Protein AF-V5HW15-F1 (afdb_monomer_lite)

Foldseek 3Di:
DVLLLQVLVVCVVVPPPLQCNLVSLQVNLVVCVLVVNLVSSLVSLVVSLVSPVSHPDDDPRSVVSPVSSVVSNVVSPPPPPNPPPPCPPQPPDPVPQDQAPCDADPPDPQFHPQWDWDADPVPGIDIDGPDDDDPPGHGGRDDDLFDADAPVCQVQAARQSRRGAPDWDAAPQARRHTHNHVVSNVVCCVQAVVPCGPVVVVLNVVPPVVRVNRNPSNCDPVNVD

Structure (mmCIF, N/CA/C/O backbone):
data_AF-V5HW15-F1
#
_entry.id   AF-V5HW15-F1
#
loop_
_atom_site.group_PDB
_atom_site.id
_atom_site.type_symbol
_atom_site.label_atom_id
_atom_site.label_alt_id
_atom_site.label_comp_id
_atom_site.label_asym_id
_atom_site.label_entity_id
_atom_site.label_seq_id
_atom_site.pdbx_PDB_ins_code
_atom_site.Cartn_x
_atom_site.Cartn_y
_atom_site.Cartn_z
_atom_site.occupancy
_atom_site.B_iso_or_equiv
_atom_site.auth_seq_id
_atom_site.auth_comp_id
_atom_site.auth_asym_id
_atom_site.auth_atom_id
_atom_site.pdbx_PDB_model_num
ATOM 1 N N . TYR A 1 1 ? -13.500 -3.799 6.271 1.00 87.00 1 TYR A N 1
ATOM 2 C CA . TYR A 1 1 ? -13.204 -4.223 7.668 1.00 87.00 1 TYR A CA 1
ATOM 3 C C . TYR A 1 1 ? -11.712 -4.383 7.962 1.00 87.00 1 TYR A C 1
ATOM 5 O O . TYR A 1 1 ? -11.289 -3.970 9.037 1.00 87.00 1 TYR A O 1
ATOM 13 N N . LYS A 1 2 ? -10.898 -4.940 7.047 1.00 86.06 2 LYS A N 1
ATOM 14 C CA . LYS A 1 2 ? -9.440 -5.105 7.238 1.00 86.06 2 LYS A CA 1
ATOM 15 C C . LYS A 1 2 ? -8.730 -3.780 7.586 1.00 86.06 2 LYS A C 1
ATOM 17 O O . LYS A 1 2 ? -7.943 -3.732 8.522 1.00 86.06 2 LYS A O 1
ATOM 22 N N . GLN A 1 3 ? -9.087 -2.688 6.912 1.00 82.94 3 GLN A N 1
ATOM 23 C CA . GLN A 1 3 ? -8.517 -1.351 7.123 1.00 82.94 3 GLN A CA 1
ATOM 24 C C . GLN A 1 3 ? -8.826 -0.803 8.528 1.00 82.94 3 GLN A C 1
ATOM 26 O O . GLN A 1 3 ? -7.938 -0.295 9.205 1.00 82.94 3 GLN A O 1
ATOM 31 N N . ALA A 1 4 ? -10.046 -1.013 9.032 1.00 89.81 4 ALA A N 1
ATOM 32 C CA . ALA A 1 4 ? -10.417 -0.608 10.390 1.00 89.81 4 ALA A CA 1
ATOM 33 C C . ALA A 1 4 ? -9.609 -1.353 11.472 1.00 89.81 4 ALA A C 1
ATOM 35 O O . ALA A 1 4 ? -9.309 -0.784 12.522 1.00 89.81 4 ALA A O 1
ATOM 36 N N . LEU A 1 5 ? -9.211 -2.610 11.226 1.00 90.94 5 LEU A N 1
ATOM 37 C CA . LEU A 1 5 ? -8.300 -3.335 12.122 1.00 90.94 5 LEU A CA 1
ATOM 38 C C . LEU A 1 5 ? -6.908 -2.689 12.160 1.00 90.94 5 LEU A C 1
ATOM 40 O O . LEU A 1 5 ? -6.303 -2.625 13.234 1.00 90.94 5 LEU A O 1
ATOM 44 N N . CYS A 1 6 ? -6.419 -2.188 11.020 1.00 86.38 6 CYS A N 1
ATOM 45 C CA . CYS A 1 6 ? -5.178 -1.418 10.963 1.00 86.38 6 CYS A CA 1
ATOM 46 C C . CYS A 1 6 ? -5.296 -0.141 11.802 1.00 86.38 6 CYS A C 1
ATOM 48 O O . CYS A 1 6 ? -4.445 0.080 12.659 1.00 86.38 6 CYS A O 1
ATOM 50 N N . ASP A 1 7 ? -6.379 0.625 11.648 1.00 88.94 7 ASP A N 1
ATOM 51 C CA . ASP A 1 7 ? -6.601 1.861 12.411 1.00 88.94 7 ASP A CA 1
ATOM 52 C C . ASP A 1 7 ? -6.666 1.607 13.925 1.00 88.94 7 ASP A C 1
ATOM 54 O O . ASP A 1 7 ? -6.092 2.358 14.716 1.00 88.94 7 ASP A O 1
ATOM 58 N N . VAL A 1 8 ? -7.309 0.513 14.354 1.00 93.44 8 VAL A N 1
ATOM 59 C CA . VAL A 1 8 ? -7.325 0.122 15.771 1.00 93.44 8 VAL A CA 1
ATOM 60 C C . VAL A 1 8 ? -5.917 -0.194 16.276 1.00 93.44 8 VAL A C 1
ATOM 62 O O . VAL A 1 8 ? -5.545 0.258 17.361 1.00 93.44 8 VAL A O 1
ATOM 65 N N . ARG A 1 9 ? -5.126 -0.963 15.515 1.00 90.62 9 ARG A N 1
ATOM 66 C CA . ARG A 1 9 ? -3.727 -1.248 15.872 1.00 90.62 9 ARG A CA 1
ATOM 67 C C . ARG A 1 9 ? -2.937 0.055 16.015 1.00 90.62 9 ARG A C 1
ATOM 69 O O . ARG A 1 9 ? -2.250 0.234 17.016 1.00 90.62 9 ARG A O 1
ATOM 76 N N . TYR A 1 10 ? -3.102 0.974 15.069 1.00 87.50 10 TYR A N 1
ATOM 77 C CA . TYR A 1 10 ? -2.417 2.264 15.062 1.00 87.50 10 TYR A CA 1
ATOM 78 C C . TYR A 1 10 ? -2.783 3.128 16.261 1.00 87.50 10 TYR A C 1
ATOM 80 O O . TYR A 1 10 ? -1.903 3.700 16.898 1.00 87.50 10 TYR A O 1
ATOM 88 N N . ALA A 1 11 ? -4.060 3.169 16.636 1.00 92.81 11 ALA A N 1
ATOM 89 C CA . ALA A 1 11 ? -4.479 3.875 17.837 1.00 92.81 11 ALA A CA 1
ATOM 90 C C . ALA A 1 11 ? -3.759 3.329 19.087 1.00 92.81 11 ALA A C 1
ATOM 92 O O . ALA A 1 11 ? -3.277 4.110 19.909 1.00 92.81 11 ALA A O 1
ATOM 93 N N . PHE A 1 12 ? -3.623 2.005 19.224 1.00 93.31 12 PHE A N 1
ATOM 94 C CA . PHE A 1 12 ? -2.874 1.420 20.342 1.00 93.31 12 PHE A CA 1
ATOM 95 C C . PHE A 1 12 ? -1.390 1.806 20.337 1.00 93.31 12 PHE A C 1
ATOM 97 O O . PHE A 1 12 ? -0.879 2.185 21.391 1.00 93.31 12 PHE A O 1
ATOM 104 N N . GLU A 1 13 ? -0.724 1.737 19.183 1.00 89.69 13 GLU A N 1
ATOM 105 C CA . GLU A 1 13 ? 0.692 2.108 19.020 1.00 89.69 13 GLU A CA 1
ATOM 106 C C . GLU A 1 13 ? 0.946 3.586 19.358 1.00 89.69 13 GLU A C 1
ATOM 108 O O . GLU A 1 13 ? 1.947 3.911 19.990 1.00 89.69 13 GLU A O 1
ATOM 113 N N . LEU A 1 14 ? -0.001 4.471 19.030 1.00 90.44 14 LEU A N 1
ATOM 114 C CA . LEU A 1 14 ? 0.053 5.907 19.334 1.00 90.44 14 LEU A CA 1
ATOM 115 C C . LEU A 1 14 ? -0.411 6.263 20.759 1.00 90.44 14 LEU A C 1
ATOM 117 O O . LEU A 1 14 ? -0.611 7.433 21.076 1.00 90.44 14 LEU A O 1
ATOM 121 N N . GLY A 1 15 ? -0.600 5.270 21.631 1.00 94.12 15 GLY A N 1
ATOM 122 C CA . GLY A 1 15 ? -0.902 5.513 23.039 1.00 94.12 15 GLY A CA 1
ATOM 123 C C . GLY A 1 15 ? -2.359 5.884 23.325 1.00 94.12 15 GLY A C 1
ATOM 124 O O . GLY A 1 15 ? -2.614 6.671 24.235 1.00 94.12 15 GLY A O 1
ATOM 125 N N . TYR A 1 16 ? -3.329 5.301 22.605 1.00 94.94 16 TYR A N 1
ATOM 126 C CA . TYR A 1 16 ? -4.757 5.580 22.821 1.00 94.94 16 TYR A CA 1
ATOM 127 C C . TYR A 1 16 ? -5.161 5.521 24.312 1.00 94.94 16 TYR A C 1
ATOM 129 O O . TYR A 1 16 ? -4.786 4.553 25.004 1.00 94.94 16 TYR A O 1
ATOM 137 N N . PRO A 1 17 ? -5.958 6.497 24.807 1.00 95.94 17 PRO A N 1
ATOM 138 C CA . PRO A 1 17 ? -6.277 6.630 26.225 1.00 95.94 17 PRO A CA 1
ATOM 139 C C . PRO A 1 17 ? -6.845 5.350 26.834 1.00 95.94 17 PRO A C 1
ATOM 141 O O . PRO A 1 17 ? -7.812 4.778 26.327 1.00 95.94 17 PRO A O 1
ATOM 144 N N . VAL A 1 18 ? -6.267 4.916 27.959 1.00 94.44 18 VAL A N 1
ATOM 145 C CA . VAL A 1 18 ? -6.581 3.622 28.594 1.00 94.44 18 VAL A CA 1
ATOM 146 C C . VAL A 1 18 ? -8.072 3.477 28.901 1.00 94.44 18 VAL A C 1
ATOM 148 O O . VAL A 1 18 ? -8.656 2.437 28.606 1.00 94.44 18 VAL A O 1
ATOM 151 N N . HIS A 1 19 ? -8.702 4.539 29.405 1.00 94.31 19 HIS A N 1
ATOM 152 C CA . HIS A 1 19 ? -10.121 4.557 29.762 1.00 94.31 19 HIS A CA 1
ATOM 153 C C . HIS A 1 19 ? -11.075 4.481 28.556 1.00 94.31 19 HIS A C 1
ATOM 155 O O . HIS A 1 19 ? -12.271 4.270 28.740 1.00 94.31 19 HIS A O 1
ATOM 161 N N . LEU A 1 20 ? -10.569 4.622 27.324 1.00 95.38 20 LEU A N 1
ATOM 162 C CA . LEU A 1 20 ? -11.335 4.474 26.082 1.00 95.38 20 LEU A CA 1
ATOM 163 C C . LEU A 1 20 ? -11.010 3.176 25.330 1.00 95.38 20 LEU A C 1
ATOM 165 O O . LEU A 1 20 ? -11.690 2.858 24.354 1.00 95.38 20 LEU A O 1
ATOM 169 N N . ARG A 1 21 ? -10.008 2.397 25.764 1.00 95.88 21 ARG A N 1
ATOM 170 C CA . ARG A 1 21 ? -9.545 1.196 25.040 1.00 95.88 21 ARG A CA 1
ATOM 171 C C . ARG A 1 21 ? -10.622 0.128 24.866 1.00 95.88 21 ARG A C 1
ATOM 173 O O . ARG A 1 21 ? -10.586 -0.585 23.867 1.00 95.88 21 ARG A O 1
ATOM 180 N N . TYR A 1 22 ? -11.607 0.055 25.766 1.00 95.94 22 TYR A N 1
ATOM 181 C CA . TYR A 1 22 ? -12.747 -0.858 25.611 1.00 95.94 22 TYR A CA 1
ATOM 182 C C . TYR A 1 22 ? -13.485 -0.638 24.278 1.00 95.94 22 TYR A C 1
ATOM 184 O O . TYR A 1 22 ? -13.869 -1.610 23.636 1.00 95.94 22 TYR A O 1
ATOM 192 N N . LYS A 1 23 ? -13.595 0.618 23.807 1.00 95.81 23 LYS A N 1
ATOM 193 C CA . LYS A 1 23 ? -14.230 0.955 22.522 1.00 95.81 23 LYS A CA 1
ATOM 194 C C . LYS A 1 23 ? -13.454 0.387 21.338 1.00 95.81 23 LYS A C 1
ATOM 196 O O . LYS A 1 23 ? -14.057 -0.099 20.386 1.00 95.81 23 LYS A O 1
ATOM 201 N N . LEU A 1 24 ? -12.122 0.453 21.391 1.00 97.19 24 LEU A N 1
ATOM 202 C CA . LEU A 1 24 ? -11.262 -0.079 20.334 1.00 97.19 24 LEU A CA 1
ATOM 203 C C . LEU A 1 24 ? -11.328 -1.601 20.277 1.00 97.19 24 LEU A C 1
ATOM 205 O O . LEU A 1 24 ? -11.479 -2.152 19.191 1.00 97.19 24 LEU A O 1
ATOM 209 N N . TYR A 1 25 ? -11.266 -2.273 21.428 1.00 97.81 25 TYR A N 1
ATOM 210 C CA . TYR A 1 25 ? -11.418 -3.726 21.488 1.00 97.81 25 TYR A CA 1
ATOM 211 C C . TYR A 1 25 ? -12.803 -4.178 21.008 1.00 97.81 25 TYR A C 1
ATOM 213 O O . TYR A 1 25 ? -12.884 -5.120 20.225 1.00 97.81 25 TYR A O 1
ATOM 221 N N . LEU A 1 26 ? -13.874 -3.462 21.375 1.00 96.75 26 LEU A N 1
ATOM 222 C CA . LEU A 1 26 ? -15.223 -3.729 20.869 1.00 96.75 26 LEU A CA 1
ATOM 223 C C . LEU A 1 26 ? -15.281 -3.613 19.336 1.00 96.75 26 LEU A C 1
ATOM 225 O O . LEU A 1 26 ? -15.710 -4.549 18.664 1.00 96.75 26 LEU A O 1
ATOM 229 N N . ARG A 1 27 ? -14.776 -2.510 18.764 1.00 96.69 27 ARG A N 1
ATOM 230 C CA . ARG A 1 27 ? -14.707 -2.321 17.302 1.00 96.69 27 ARG A CA 1
ATOM 231 C C . ARG A 1 27 ? -13.867 -3.393 16.613 1.00 96.69 27 ARG A C 1
ATOM 233 O O . ARG A 1 27 ? -14.247 -3.881 15.551 1.00 96.69 27 ARG A O 1
ATOM 240 N N . LYS A 1 28 ? -12.735 -3.769 17.212 1.00 97.12 28 LYS A N 1
ATOM 241 C CA . LYS A 1 28 ? -11.842 -4.817 16.704 1.00 97.12 28 LYS A CA 1
ATOM 242 C C . LYS A 1 28 ? -12.544 -6.174 16.670 1.00 97.12 28 LYS A C 1
ATOM 244 O O . LYS A 1 28 ? -12.473 -6.856 15.652 1.00 97.12 28 LYS A O 1
ATOM 249 N N . GLY A 1 29 ? -13.283 -6.515 17.728 1.00 97.06 29 GLY A N 1
ATOM 250 C CA . GLY A 1 29 ? -14.106 -7.723 17.782 1.00 97.06 29 GLY A CA 1
ATOM 251 C C . GLY A 1 29 ? -15.195 -7.738 16.708 1.00 97.06 29 GLY A C 1
ATOM 252 O O . GLY A 1 29 ? -15.302 -8.702 15.955 1.00 97.06 29 GLY A O 1
ATOM 253 N N . GLN A 1 30 ? -15.931 -6.633 16.546 1.00 95.88 30 GLN A N 1
ATOM 254 C CA . GLN A 1 30 ? -16.943 -6.485 15.489 1.00 95.88 30 GLN A CA 1
ATOM 255 C C . GLN A 1 30 ? -16.346 -6.657 14.083 1.00 95.88 30 GLN A C 1
ATOM 257 O O . GLN A 1 30 ? -16.954 -7.296 13.226 1.00 95.88 30 GLN A O 1
ATOM 262 N N . CYS A 1 31 ? -15.147 -6.115 13.841 1.00 95.62 31 CYS A N 1
ATOM 263 C CA . CYS A 1 31 ? -14.450 -6.282 12.566 1.00 95.62 31 CYS A CA 1
ATOM 264 C C . CYS A 1 31 ? -14.066 -7.743 12.308 1.00 95.62 31 CYS A C 1
ATOM 266 O O . CYS A 1 31 ? -14.263 -8.218 11.195 1.00 95.62 31 CYS A O 1
ATOM 268 N N . TYR A 1 32 ? -13.548 -8.461 13.310 1.00 95.38 32 TYR A N 1
ATOM 269 C CA . TYR A 1 32 ? -13.228 -9.884 13.164 1.00 95.38 32 TYR A CA 1
ATOM 270 C C . TYR A 1 32 ? -14.466 -10.742 12.922 1.00 95.38 32 TYR A C 1
ATOM 272 O O . TYR A 1 32 ? -14.427 -11.615 12.060 1.00 95.38 32 TYR A O 1
ATOM 280 N N . LEU A 1 33 ? -15.578 -10.445 13.597 1.00 92.81 33 LEU A N 1
ATOM 281 C CA . LEU A 1 33 ? -16.840 -11.150 13.384 1.00 92.81 33 LEU A CA 1
ATOM 282 C C . LEU A 1 33 ? -17.311 -11.010 11.927 1.00 92.81 33 LEU A C 1
ATOM 284 O O . LEU A 1 33 ? -17.664 -11.992 11.285 1.00 92.81 33 LEU A O 1
ATOM 288 N N . ARG A 1 34 ? -17.229 -9.794 11.371 1.00 91.62 34 ARG A N 1
ATOM 289 C CA . ARG A 1 34 ? -17.568 -9.512 9.965 1.00 91.62 34 ARG A CA 1
ATOM 290 C C . ARG A 1 34 ? -16.588 -10.103 8.953 1.00 91.62 34 ARG A C 1
ATOM 292 O O . ARG A 1 34 ? -16.948 -10.248 7.796 1.00 91.62 34 ARG A O 1
ATOM 299 N N . LEU A 1 35 ? -15.371 -10.430 9.378 1.00 90.44 35 LEU A N 1
ATOM 300 C CA . LEU A 1 35 ? -14.355 -11.100 8.563 1.00 90.44 35 LEU A CA 1
ATOM 301 C C . LEU A 1 35 ? -14.392 -12.630 8.710 1.00 90.44 35 LEU A C 1
ATOM 303 O O . LEU A 1 35 ? -13.450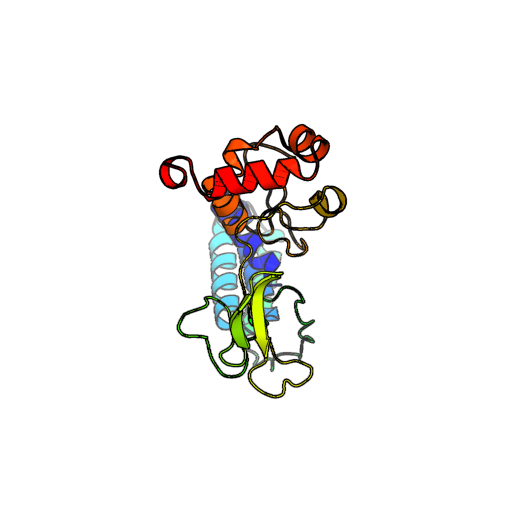 -13.288 8.278 1.00 90.44 35 LEU A O 1
ATOM 307 N N . GLY A 1 36 ? -15.418 -13.194 9.359 1.00 90.38 36 GLY A N 1
ATOM 308 C CA . GLY A 1 36 ? -15.536 -14.641 9.558 1.00 90.38 36 GLY A CA 1
ATOM 309 C C . GLY A 1 36 ? -14.502 -15.220 10.530 1.00 90.38 36 GLY A C 1
ATOM 310 O O . GLY A 1 36 ? -14.145 -16.387 10.424 1.00 90.38 36 GLY A O 1
ATOM 311 N N . LYS A 1 37 ? -13.992 -14.410 11.469 1.00 93.44 37 LYS A N 1
ATOM 312 C CA . LYS A 1 37 ? -12.972 -14.797 12.461 1.00 93.44 37 LYS A CA 1
ATOM 313 C C . LYS A 1 37 ? -13.547 -14.773 13.887 1.00 93.44 37 LYS A C 1
ATOM 315 O O . LYS A 1 37 ? -13.226 -13.867 14.662 1.00 93.44 37 LYS A O 1
ATOM 320 N N . PRO A 1 38 ? -14.438 -15.717 14.252 1.00 94.12 38 PRO A N 1
ATOM 321 C CA . PRO A 1 38 ? -15.180 -15.669 15.516 1.00 94.12 38 PRO A CA 1
ATOM 322 C C . PRO A 1 38 ? -14.287 -15.840 16.751 1.00 94.12 38 PRO A C 1
ATOM 324 O O . PRO A 1 38 ? -14.551 -15.220 17.782 1.00 94.12 38 PRO A O 1
ATOM 327 N N . ARG A 1 39 ? -13.194 -16.610 16.651 1.00 94.25 39 ARG A N 1
ATOM 328 C CA . ARG A 1 39 ? -12.235 -16.789 17.752 1.00 94.25 39 ARG A CA 1
ATOM 329 C C . ARG A 1 39 ? -11.548 -15.470 18.102 1.00 94.25 39 ARG A C 1
ATOM 331 O O . ARG A 1 39 ? -11.605 -15.027 19.246 1.00 94.25 39 ARG A O 1
ATOM 338 N N . GLU A 1 40 ? -10.967 -14.801 17.109 1.00 96.25 40 GLU A N 1
ATOM 339 C CA . GLU A 1 40 ? -10.347 -13.489 17.286 1.00 96.25 40 GLU A CA 1
ATOM 340 C C . GLU A 1 40 ? -11.374 -12.436 17.721 1.00 96.25 40 GLU A C 1
ATOM 342 O O . GLU A 1 40 ? -11.054 -11.548 18.514 1.00 96.25 40 GLU A O 1
ATOM 347 N N . ALA A 1 41 ? -12.621 -12.527 17.246 1.00 96.81 41 ALA A N 1
ATOM 348 C CA . ALA A 1 41 ? -13.694 -11.650 17.696 1.00 96.81 41 ALA A CA 1
ATOM 349 C C . ALA A 1 41 ? -13.959 -11.805 19.201 1.00 96.81 41 ALA A C 1
ATOM 351 O O . ALA A 1 41 ? -13.930 -10.810 19.931 1.00 96.81 41 ALA A O 1
ATOM 352 N N . LEU A 1 42 ? -14.136 -13.046 19.669 1.00 96.69 42 LEU A N 1
ATOM 353 C CA . LEU A 1 42 ? -14.389 -13.374 21.072 1.00 96.69 42 LEU A CA 1
ATOM 354 C C . LEU A 1 42 ? -13.259 -12.884 21.987 1.00 96.69 42 LEU A C 1
ATOM 356 O O . LEU A 1 42 ? -13.526 -12.189 22.969 1.00 96.69 42 LEU A O 1
ATOM 360 N N . GLU A 1 43 ? -12.002 -13.144 21.616 1.00 97.19 43 GLU A N 1
ATOM 361 C CA . GLU A 1 43 ? -10.825 -12.660 22.351 1.00 97.19 43 GLU A CA 1
ATOM 362 C C . GLU A 1 43 ? -10.848 -11.132 22.524 1.00 97.19 43 GLU A C 1
ATOM 364 O O . GLU A 1 43 ? -10.553 -10.602 23.599 1.00 97.19 43 GLU A O 1
ATOM 369 N N . ASN A 1 44 ? -11.240 -10.392 21.481 1.00 98.00 44 ASN A N 1
ATOM 370 C CA . ASN A 1 44 ? -11.325 -8.935 21.550 1.00 98.00 44 ASN A CA 1
ATOM 371 C C . ASN A 1 44 ? -12.526 -8.454 22.377 1.00 98.00 44 ASN A C 1
ATOM 373 O O . ASN A 1 44 ? -12.396 -7.465 23.098 1.00 98.00 44 ASN A O 1
ATOM 377 N N . PHE A 1 45 ? -13.659 -9.156 22.368 1.00 97.81 45 PHE A N 1
ATOM 378 C CA . PHE A 1 45 ? -14.774 -8.848 23.269 1.00 97.81 45 PHE A CA 1
ATOM 379 C C . PHE A 1 45 ? -14.427 -9.116 24.741 1.00 97.81 45 PHE A C 1
ATOM 381 O O . PHE A 1 45 ? -14.818 -8.344 25.620 1.00 97.81 45 PHE A O 1
ATOM 388 N N . ASP A 1 46 ? -13.631 -10.144 25.035 1.00 96.75 46 ASP A N 1
ATOM 389 C CA . ASP A 1 46 ? -13.088 -10.372 26.378 1.00 96.75 46 ASP A CA 1
ATOM 390 C C . ASP A 1 46 ? -12.147 -9.249 26.820 1.00 96.75 46 ASP A C 1
ATOM 392 O O . ASP A 1 46 ? -12.245 -8.760 27.951 1.00 96.75 46 ASP A O 1
ATOM 396 N N . LEU A 1 47 ? -11.262 -8.791 25.929 1.00 97.12 47 LEU A N 1
ATOM 397 C CA . LEU A 1 47 ? -10.391 -7.640 26.187 1.00 97.12 47 LEU A CA 1
ATOM 398 C C . LEU A 1 47 ? -11.185 -6.342 26.379 1.00 97.12 47 LEU A C 1
ATOM 400 O O . LEU A 1 47 ? -10.828 -5.534 27.243 1.00 97.12 47 LEU A O 1
ATOM 404 N N . ALA A 1 48 ? -12.275 -6.151 25.631 1.00 96.81 48 ALA A N 1
ATOM 405 C CA . ALA A 1 48 ? -13.183 -5.022 25.804 1.00 96.81 48 ALA A CA 1
ATOM 406 C C . ALA A 1 48 ? -13.803 -5.033 27.206 1.00 96.81 48 ALA A C 1
ATOM 408 O O . ALA A 1 48 ? -13.708 -4.032 27.919 1.00 96.81 48 ALA A O 1
ATOM 409 N N . ASN A 1 49 ? -14.329 -6.183 27.643 1.00 95.50 49 ASN A N 1
ATOM 410 C CA . ASN A 1 49 ? -14.936 -6.325 28.966 1.00 95.50 49 ASN A CA 1
ATOM 411 C C . ASN A 1 49 ? -13.912 -6.107 30.094 1.00 95.50 49 ASN A C 1
ATOM 413 O O . ASN A 1 49 ? -14.153 -5.361 31.039 1.00 95.50 49 ASN A O 1
ATOM 417 N N . LYS A 1 50 ? -12.706 -6.682 29.965 1.00 94.88 50 LYS A N 1
ATOM 418 C CA . LYS A 1 50 ? -11.600 -6.444 30.912 1.00 94.88 50 LYS A CA 1
ATOM 419 C C . LYS A 1 50 ? -11.229 -4.959 30.995 1.00 94.88 50 LYS A C 1
ATOM 421 O O . LYS A 1 50 ? -10.937 -4.456 32.080 1.00 94.88 50 LYS A O 1
ATOM 426 N N . SER A 1 51 ? -11.267 -4.255 29.865 1.00 94.88 51 SER A N 1
ATOM 427 C CA . SER A 1 51 ? -10.926 -2.832 29.778 1.00 94.88 51 SER A CA 1
ATOM 428 C C . SER A 1 51 ? -11.990 -1.910 30.383 1.00 94.88 51 SER A C 1
ATOM 430 O O . SER A 1 51 ? -11.644 -0.795 30.772 1.00 94.88 51 SER A O 1
ATOM 432 N N . LEU A 1 52 ? -13.244 -2.360 30.540 1.00 94.12 52 LEU A N 1
ATOM 433 C CA . LEU A 1 52 ? -14.295 -1.575 31.202 1.00 94.12 52 LEU A CA 1
ATOM 434 C C . LEU A 1 52 ? -13.970 -1.259 32.665 1.00 94.12 52 LEU A C 1
ATOM 436 O O . LEU A 1 52 ? -14.352 -0.200 33.146 1.00 94.12 52 LEU A O 1
ATOM 440 N N . ARG A 1 53 ? -13.180 -2.098 33.351 1.00 89.00 53 ARG A N 1
ATOM 441 C CA . ARG A 1 53 ? -12.709 -1.820 34.725 1.00 89.00 53 ARG A CA 1
ATOM 442 C C . ARG A 1 53 ? -11.905 -0.526 34.839 1.00 89.00 53 ARG A C 1
ATOM 444 O O . ARG A 1 53 ? -11.810 0.050 35.913 1.00 89.00 53 ARG A O 1
ATOM 451 N N . ARG A 1 54 ? -11.269 -0.113 33.741 1.00 90.19 54 ARG A N 1
ATOM 452 C CA . ARG A 1 54 ? -10.476 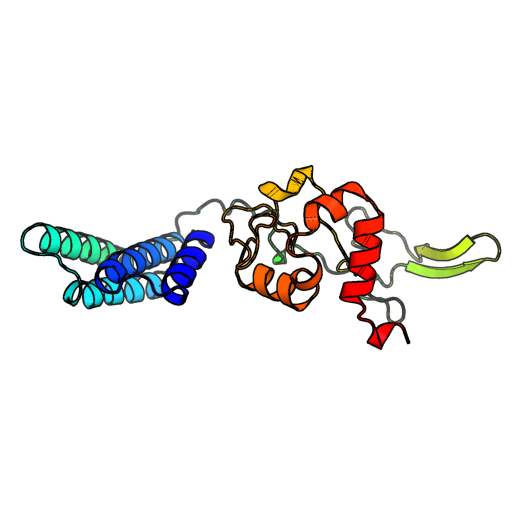1.118 33.651 1.00 90.19 54 ARG A CA 1
ATOM 453 C C . ARG A 1 54 ? -11.239 2.238 32.947 1.00 90.19 54 ARG A C 1
ATOM 455 O O . ARG A 1 54 ? -10.675 3.310 32.738 1.00 90.19 54 ARG A O 1
ATOM 462 N N . ALA A 1 55 ? -12.476 1.987 32.525 1.00 87.69 55 ALA A N 1
ATOM 463 C CA . ALA A 1 55 ? -13.316 2.992 31.906 1.00 87.69 55 ALA A CA 1
ATOM 464 C C . ALA A 1 55 ? -13.912 3.891 32.994 1.00 87.69 55 ALA A C 1
ATOM 466 O O . ALA A 1 55 ? -14.393 3.406 34.013 1.00 87.69 55 ALA A O 1
ATOM 467 N N . ALA A 1 56 ? -13.921 5.201 32.756 1.00 84.56 56 ALA A N 1
ATOM 468 C CA . ALA A 1 56 ? -14.626 6.164 33.601 1.00 84.56 56 ALA A CA 1
ATOM 469 C C . ALA A 1 56 ? -16.142 6.114 33.307 1.00 84.56 56 ALA A C 1
ATOM 471 O O . ALA A 1 56 ? -16.721 7.063 32.779 1.00 84.56 56 ALA A O 1
ATOM 472 N N . LEU A 1 57 ? -16.763 4.950 33.526 1.00 86.12 57 LEU A N 1
ATOM 473 C CA . LEU A 1 57 ? -18.176 4.681 33.264 1.00 86.12 57 LEU A CA 1
ATOM 474 C C . LEU A 1 57 ? -18.861 4.166 34.527 1.00 86.12 57 LEU A C 1
ATOM 476 O O . LEU A 1 57 ? -18.385 3.223 35.149 1.00 86.12 57 LEU A O 1
ATOM 480 N N . GLU A 1 58 ? -20.032 4.720 34.836 1.00 88.19 58 GLU A N 1
ATOM 481 C CA . GLU A 1 58 ? -20.809 4.352 36.021 1.00 88.19 58 GLU A CA 1
ATOM 482 C C . GLU A 1 58 ? -22.292 4.133 35.689 1.00 88.19 58 GLU A C 1
ATOM 484 O O . GLU A 1 58 ? -22.817 4.598 34.665 1.00 88.19 58 GLU A O 1
ATOM 489 N N . GLY A 1 59 ? -22.964 3.386 36.569 1.00 90.31 59 GLY A N 1
ATOM 490 C CA . GLY A 1 59 ? -24.403 3.144 36.533 1.00 90.31 59 GLY A CA 1
ATOM 491 C C . GLY A 1 59 ? -24.900 2.613 35.187 1.00 90.31 59 GLY A C 1
ATOM 492 O O . GLY A 1 59 ? -24.415 1.610 34.658 1.00 90.31 59 GLY A O 1
ATOM 493 N N . ARG A 1 60 ? -25.883 3.313 34.609 1.00 92.75 60 ARG A N 1
ATOM 494 C CA . ARG A 1 60 ? -26.585 2.894 33.385 1.00 92.75 60 ARG A CA 1
ATOM 495 C C . ARG A 1 60 ? -25.661 2.739 32.175 1.00 92.75 60 ARG A C 1
ATOM 497 O O . ARG A 1 60 ? -25.876 1.846 31.361 1.00 92.75 60 ARG A O 1
ATOM 504 N N . LYS A 1 61 ? -24.638 3.593 32.042 1.00 91.38 61 LYS A N 1
ATOM 505 C CA . LYS A 1 61 ? -23.730 3.570 30.880 1.00 91.38 61 LYS A CA 1
ATOM 506 C C . LYS A 1 61 ? -22.829 2.337 30.895 1.00 91.38 61 LYS A C 1
ATOM 508 O O . LYS A 1 61 ? -22.617 1.738 29.845 1.00 91.38 61 LYS A O 1
ATOM 513 N N . LEU A 1 62 ? -22.341 1.947 32.075 1.00 92.25 62 LEU A N 1
ATOM 514 C CA . LEU A 1 62 ? -21.550 0.728 32.240 1.00 92.25 62 LEU A CA 1
ATOM 515 C C . LEU A 1 62 ? -22.399 -0.511 31.927 1.00 92.25 62 LEU A C 1
ATOM 517 O O . LEU A 1 62 ? -21.989 -1.339 31.119 1.00 92.25 62 LEU A O 1
ATOM 521 N N . ALA A 1 63 ? -23.616 -0.581 32.477 1.00 92.75 63 ALA A N 1
ATOM 522 C CA . ALA A 1 63 ? -24.544 -1.682 32.212 1.00 92.75 63 ALA A CA 1
ATOM 523 C C . ALA A 1 63 ? -24.884 -1.823 30.716 1.00 92.75 63 ALA A C 1
ATOM 525 O O . ALA A 1 63 ? -24.907 -2.935 30.191 1.00 92.75 63 ALA A O 1
ATOM 526 N N . GLN A 1 64 ? -25.090 -0.702 30.012 1.00 94.44 64 GLN A N 1
ATOM 527 C CA . GLN A 1 64 ? -25.333 -0.693 28.566 1.00 94.44 64 GLN A CA 1
ATOM 528 C C . GLN A 1 64 ? -24.155 -1.296 27.785 1.00 94.44 64 GLN A C 1
ATOM 530 O O . GLN A 1 64 ? -24.371 -2.100 26.884 1.00 94.44 64 GLN A O 1
ATOM 535 N N . GLN A 1 65 ? -22.921 -0.921 28.135 1.00 94.25 65 GLN A N 1
ATOM 536 C CA . GLN A 1 65 ? -21.717 -1.412 27.459 1.00 94.25 65 GLN A CA 1
ATOM 537 C C . GLN A 1 65 ? -21.452 -2.894 27.741 1.00 94.25 65 GLN A C 1
ATOM 539 O O . GLN A 1 65 ? -21.121 -3.628 26.813 1.00 94.25 65 GLN A O 1
ATOM 544 N N . CYS A 1 66 ? -21.658 -3.362 28.977 1.00 93.94 66 CYS A N 1
ATOM 545 C CA . CYS A 1 66 ? -21.580 -4.793 29.287 1.00 93.94 66 CYS A CA 1
ATOM 546 C C . CYS A 1 66 ? -22.591 -5.589 28.452 1.00 93.94 66 CYS A C 1
ATOM 548 O O . CYS A 1 66 ? -22.215 -6.543 27.780 1.00 93.94 66 CYS A O 1
ATOM 550 N N . LYS A 1 67 ? -23.851 -5.130 28.404 1.00 95.94 67 LYS A N 1
ATOM 551 C CA . LYS A 1 67 ? -24.908 -5.783 27.623 1.00 95.94 67 LYS A CA 1
ATOM 552 C C . LYS A 1 67 ? -24.581 -5.838 26.128 1.00 95.94 67 LYS A C 1
ATOM 554 O O . LYS A 1 67 ? -24.829 -6.856 25.487 1.00 95.94 67 LYS A O 1
ATOM 559 N N . GLU A 1 68 ? -24.030 -4.761 25.568 1.00 95.62 68 GLU A N 1
ATOM 560 C CA . GLU A 1 68 ? -23.583 -4.721 24.171 1.00 95.62 68 GLU A CA 1
ATOM 561 C C . GLU A 1 68 ? -22.484 -5.763 23.906 1.00 95.62 68 GLU A C 1
ATOM 563 O O . GLU A 1 68 ? -22.595 -6.548 22.966 1.00 95.62 68 GLU A O 1
ATOM 568 N N . ILE A 1 69 ? -21.461 -5.823 24.765 1.00 9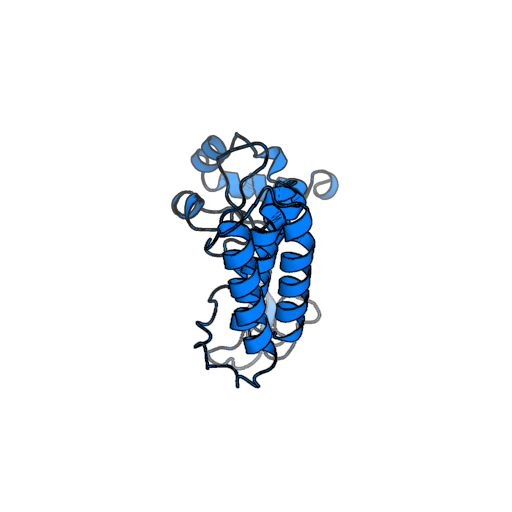5.56 69 ILE A N 1
ATOM 569 C CA . ILE A 1 69 ? -20.368 -6.796 24.645 1.00 95.56 69 ILE A CA 1
ATOM 570 C C . ILE A 1 69 ? -20.893 -8.231 24.749 1.00 95.56 69 ILE A C 1
ATOM 572 O O . ILE A 1 69 ? -20.548 -9.059 23.909 1.00 95.56 69 ILE A O 1
ATOM 576 N N . ASP A 1 70 ? -21.738 -8.528 25.736 1.00 95.38 70 ASP A N 1
ATOM 577 C CA . ASP A 1 70 ? -22.288 -9.872 25.942 1.00 95.38 70 ASP A CA 1
ATOM 578 C C . ASP A 1 70 ? -23.150 -10.319 24.754 1.00 95.38 70 ASP A C 1
ATOM 580 O O . ASP A 1 70 ? -23.075 -11.472 24.329 1.00 95.38 70 ASP A O 1
ATOM 584 N N . THR A 1 71 ? -23.894 -9.386 24.150 1.00 95.38 71 THR A N 1
ATOM 585 C CA . THR A 1 71 ? -24.652 -9.642 22.916 1.00 95.38 71 THR A CA 1
ATOM 586 C C . THR A 1 71 ? -23.719 -10.075 21.785 1.00 95.38 71 THR A C 1
ATOM 588 O O . THR A 1 71 ? -23.971 -11.080 21.126 1.00 95.38 71 THR A O 1
ATOM 591 N N . PHE A 1 72 ? -22.609 -9.362 21.575 1.00 95.12 72 PHE A N 1
ATOM 592 C CA . PHE A 1 72 ? -21.644 -9.732 20.540 1.00 95.12 72 PHE A CA 1
ATOM 593 C C . PHE A 1 72 ? -20.891 -11.032 20.841 1.00 95.12 72 PHE A C 1
ATOM 595 O O . PHE A 1 72 ? -20.591 -11.776 19.912 1.00 95.12 72 PHE A O 1
ATOM 602 N N . LYS A 1 73 ? -20.623 -11.350 22.113 1.00 95.00 73 LYS A N 1
ATOM 603 C CA . LYS A 1 73 ? -20.040 -12.647 22.488 1.00 95.00 73 LYS A CA 1
ATOM 604 C C . LYS A 1 73 ? -20.970 -13.807 22.165 1.00 95.00 73 LYS A C 1
ATOM 606 O O . LYS A 1 73 ? -20.506 -14.807 21.631 1.00 95.00 73 LYS A O 1
ATOM 611 N N . ALA A 1 74 ? -22.266 -13.659 22.440 1.00 93.19 74 ALA A N 1
ATOM 612 C CA . ALA A 1 74 ? -23.257 -14.677 22.104 1.00 93.19 74 ALA A CA 1
ATOM 613 C C . ALA A 1 74 ? -23.312 -14.943 20.587 1.00 93.19 74 ALA A C 1
ATOM 615 O O . ALA A 1 74 ? -23.457 -16.090 20.169 1.00 93.19 74 ALA A O 1
ATOM 616 N N . LEU A 1 75 ? -23.114 -13.905 19.765 1.00 91.00 75 LEU A N 1
ATOM 617 C CA . LEU A 1 75 ? -23.020 -14.038 18.307 1.00 91.00 75 LEU A CA 1
ATOM 618 C C . LEU A 1 75 ? -21.771 -14.803 17.838 1.00 91.00 75 LEU A C 1
ATOM 620 O O . LEU A 1 75 ? -21.794 -15.345 16.740 1.00 91.00 75 LEU A O 1
ATOM 624 N N . CYS A 1 76 ? -20.699 -14.878 18.635 1.00 88.12 76 CYS A N 1
ATOM 625 C CA . CYS A 1 76 ? -19.518 -15.680 18.293 1.00 88.12 76 CYS A CA 1
ATOM 626 C C . CYS A 1 76 ? -19.732 -17.190 18.488 1.00 88.12 76 CYS A C 1
ATOM 628 O O . CYS A 1 76 ? -18.964 -17.973 17.940 1.00 88.12 76 CYS A O 1
ATOM 630 N N . SER A 1 77 ? -20.713 -17.592 19.306 1.00 81.19 77 SER A N 1
ATOM 631 C CA . SER A 1 77 ? -21.028 -19.001 19.596 1.00 81.19 77 SER A CA 1
ATOM 632 C C . SER A 1 77 ? -22.078 -19.590 18.658 1.00 81.19 77 SER A C 1
ATOM 634 O O . SER A 1 77 ? -22.260 -20.803 18.633 1.00 81.19 77 SER A O 1
ATOM 636 N N . GLN A 1 78 ? -22.794 -18.744 17.919 1.00 72.38 78 GLN A N 1
ATOM 637 C CA . GLN A 1 78 ? -23.650 -19.196 16.833 1.00 72.38 78 GLN A CA 1
ATOM 638 C C . GLN A 1 78 ? -22.753 -19.458 15.625 1.00 72.38 78 GLN A C 1
ATOM 640 O O . GLN A 1 78 ? -22.016 -18.560 15.214 1.00 72.38 78 GLN A O 1
ATOM 645 N N . ASP A 1 79 ? -22.816 -20.669 15.069 1.00 56.84 79 ASP A N 1
ATOM 646 C CA . ASP A 1 79 ? -22.207 -21.008 13.781 1.00 56.84 79 ASP A CA 1
ATOM 647 C C . ASP A 1 79 ? -22.890 -20.187 12.678 1.00 56.84 79 ASP A C 1
ATOM 649 O O . ASP A 1 79 ? -23.759 -20.649 11.941 1.00 56.84 79 ASP A O 1
ATOM 653 N N . CYS A 1 80 ? -22.526 -18.912 12.581 1.00 52.75 80 CYS A N 1
ATOM 654 C CA . CYS A 1 80 ? -22.814 -18.109 11.416 1.00 52.75 80 CYS A CA 1
ATOM 655 C C . CYS A 1 80 ? -21.913 -18.642 10.310 1.00 52.75 80 CYS A C 1
ATOM 657 O O . CYS A 1 80 ? -20.728 -18.306 10.243 1.00 52.75 80 CYS A O 1
ATOM 659 N N . SER A 1 81 ? -22.494 -19.454 9.424 1.00 51.25 81 SER A N 1
ATOM 660 C CA . SER A 1 81 ? -21.980 -19.601 8.066 1.00 51.25 81 SER A CA 1
ATOM 661 C C . SER A 1 81 ? -21.589 -18.206 7.574 1.00 51.25 81 SER A C 1
ATOM 663 O O . SER A 1 81 ? -22.414 -17.292 7.725 1.00 51.25 81 SER A O 1
ATOM 665 N N . PRO A 1 82 ? -20.370 -18.000 7.051 1.00 52.19 82 PRO A N 1
ATOM 666 C CA . PRO A 1 82 ? -19.974 -16.694 6.557 1.00 52.19 82 PRO A CA 1
ATOM 667 C C . PRO A 1 82 ? -21.059 -16.228 5.590 1.00 52.19 82 PRO A C 1
ATOM 669 O O . PRO A 1 82 ? -21.304 -16.871 4.571 1.00 52.19 82 PRO A O 1
ATOM 672 N N . THR A 1 83 ? -21.768 -15.147 5.935 1.00 46.91 83 THR A N 1
ATOM 673 C CA . THR A 1 83 ? -22.543 -14.429 4.924 1.00 46.91 83 THR A CA 1
ATOM 674 C C . THR A 1 83 ? -21.558 -14.160 3.801 1.00 46.91 83 THR A C 1
ATOM 676 O O . THR A 1 83 ? -20.482 -13.642 4.122 1.00 46.91 83 THR A O 1
ATOM 679 N N . PRO A 1 84 ? -21.866 -14.514 2.543 1.00 42.38 84 PRO A N 1
ATOM 680 C CA . PRO A 1 84 ? -21.029 -14.140 1.426 1.00 42.38 84 PRO A CA 1
ATOM 681 C C . PRO A 1 84 ? -21.087 -12.616 1.355 1.00 42.38 84 PRO A C 1
ATOM 683 O O . PRO A 1 84 ? -21.941 -12.025 0.703 1.00 42.38 84 PRO A O 1
ATOM 686 N N . THR A 1 85 ? -20.215 -11.946 2.108 1.00 48.06 85 THR A N 1
ATOM 687 C CA . THR A 1 85 ? -19.702 -10.659 1.688 1.00 48.06 85 THR A CA 1
ATOM 688 C C . THR A 1 85 ? -19.132 -10.964 0.329 1.00 48.06 85 THR A C 1
ATOM 690 O O . THR A 1 85 ? -18.169 -11.724 0.252 1.00 48.06 85 THR A O 1
ATOM 693 N N . SER A 1 86 ? -19.788 -10.454 -0.716 1.00 43.25 86 SER A N 1
ATOM 694 C CA . SER A 1 86 ? -19.144 -10.246 -1.999 1.00 43.25 86 SER A CA 1
ATOM 695 C C . SER A 1 86 ? -17.756 -9.732 -1.663 1.00 43.25 86 SER A C 1
ATOM 697 O O . SER A 1 86 ? -17.622 -8.657 -1.066 1.00 43.25 86 SER A O 1
ATOM 699 N N . GLU A 1 87 ? -16.749 -10.568 -1.879 1.00 51.78 87 GLU A N 1
ATOM 700 C CA . GLU A 1 87 ? -15.382 -10.106 -1.917 1.00 51.78 87 GLU A CA 1
ATOM 701 C C . GLU A 1 87 ? -15.411 -9.115 -3.073 1.00 51.78 87 GLU A C 1
ATOM 703 O O . GLU A 1 87 ? -15.391 -9.500 -4.235 1.00 51.78 87 GLU A O 1
ATOM 708 N N . GLU A 1 88 ? -15.657 -7.838 -2.768 1.00 51.16 88 GLU A N 1
ATOM 709 C CA . GLU A 1 88 ? -15.272 -6.778 -3.677 1.00 51.16 88 GLU A CA 1
ATOM 710 C C . GLU A 1 88 ? -13.779 -7.012 -3.825 1.00 51.16 88 GLU A C 1
ATOM 712 O O . GLU A 1 88 ? -13.027 -6.803 -2.866 1.00 51.16 88 GLU A O 1
ATOM 717 N N . GLU A 1 89 ? -13.407 -7.620 -4.953 1.00 52.75 89 GLU A N 1
ATOM 718 C CA . GLU A 1 89 ? -12.026 -7.861 -5.322 1.00 52.75 89 GLU A CA 1
ATOM 719 C C . GLU A 1 89 ? -11.302 -6.549 -5.067 1.00 52.75 89 GLU A C 1
ATOM 721 O O . GLU A 1 89 ? -11.669 -5.517 -5.630 1.00 52.75 89 GLU A O 1
ATOM 726 N N . ASP A 1 90 ? -10.363 -6.559 -4.120 1.00 60.19 90 ASP A N 1
ATOM 727 C CA . ASP A 1 90 ? -9.543 -5.388 -3.869 1.00 60.19 90 ASP A CA 1
ATOM 728 C C . ASP A 1 90 ? -8.664 -5.260 -5.116 1.00 60.19 90 ASP A C 1
ATOM 730 O O . ASP A 1 90 ? -7.795 -6.112 -5.311 1.00 60.19 90 ASP A O 1
ATOM 734 N N . PRO A 1 91 ? -8.892 -4.262 -5.991 1.00 53.28 91 PRO A N 1
ATOM 735 C CA . PRO A 1 91 ? -8.148 -4.155 -7.244 1.00 53.28 91 PRO A CA 1
ATOM 736 C C . PRO A 1 91 ? -6.651 -3.907 -7.001 1.00 53.28 91 PRO A C 1
ATOM 738 O O . PRO A 1 91 ? -5.856 -3.955 -7.932 1.00 53.28 91 PRO A O 1
ATOM 741 N N . ASP A 1 92 ? -6.275 -3.626 -5.749 1.00 57.78 92 ASP A N 1
ATOM 742 C CA . ASP A 1 92 ? -4.912 -3.433 -5.285 1.00 57.78 92 ASP A CA 1
ATOM 743 C C . ASP A 1 92 ? -4.379 -4.642 -4.468 1.00 57.78 92 ASP A C 1
ATOM 745 O O . ASP A 1 92 ? -3.377 -4.510 -3.744 1.00 57.78 92 ASP A O 1
ATOM 749 N N . ASP A 1 93 ? -5.015 -5.822 -4.536 1.00 66.19 93 ASP A N 1
ATOM 750 C CA . ASP A 1 93 ? -4.507 -7.037 -3.887 1.00 66.19 93 ASP A CA 1
ATOM 751 C C . ASP A 1 93 ? -3.207 -7.518 -4.553 1.00 66.19 93 ASP A C 1
ATOM 753 O O . ASP A 1 93 ? -3.155 -7.884 -5.725 1.00 66.19 93 ASP A O 1
ATOM 757 N N . GLU A 1 94 ? -2.127 -7.555 -3.770 1.00 61.62 94 GLU A N 1
ATOM 758 C CA . GLU A 1 94 ? -0.818 -8.035 -4.230 1.00 61.62 94 GLU A CA 1
ATOM 759 C C . GLU A 1 94 ? -0.809 -9.532 -4.558 1.00 61.62 94 GLU A C 1
ATOM 761 O O . GLU A 1 94 ? 0.112 -9.994 -5.227 1.00 61.62 94 GLU A O 1
ATOM 766 N N . SER A 1 95 ? -1.830 -10.280 -4.127 1.00 61.47 95 SER A N 1
ATOM 767 C CA . SER A 1 95 ? -2.017 -11.682 -4.506 1.00 61.47 95 SER A CA 1
ATOM 768 C C . SER A 1 95 ? -2.355 -11.880 -5.993 1.00 61.47 95 SER A C 1
ATOM 770 O O . SER A 1 95 ? -2.290 -13.006 -6.478 1.00 61.47 95 SER A O 1
ATOM 772 N N . GLN A 1 96 ? -2.669 -10.801 -6.725 1.00 71.44 96 GLN A N 1
ATOM 773 C CA . GLN A 1 96 ? -3.045 -10.838 -8.143 1.00 71.44 96 GLN A CA 1
ATOM 774 C C . GLN A 1 96 ? -1.880 -10.611 -9.119 1.00 71.44 96 GLN A C 1
ATOM 776 O O . GLN A 1 96 ? -2.102 -10.565 -10.329 1.00 71.44 96 GLN A O 1
ATOM 781 N N . VAL A 1 97 ? -0.641 -10.448 -8.640 1.00 84.81 97 VAL A N 1
ATOM 782 C CA . VAL A 1 97 ? 0.514 -10.321 -9.543 1.00 84.81 97 VAL A CA 1
ATOM 783 C C . VAL A 1 97 ? 0.750 -11.676 -10.225 1.00 84.81 97 VAL A C 1
ATOM 785 O O . VAL A 1 97 ? 1.023 -12.648 -9.520 1.00 84.81 97 VAL A O 1
ATOM 788 N N . PRO A 1 98 ? 0.641 -11.774 -11.563 1.00 90.69 98 PRO A N 1
ATOM 789 C CA . PRO A 1 98 ? 0.823 -13.045 -12.248 1.00 90.69 98 PRO A CA 1
ATOM 790 C C . PRO A 1 98 ? 2.289 -13.475 -12.197 1.00 90.69 98 PRO A C 1
ATOM 792 O O . PRO A 1 98 ? 3.193 -12.640 -12.196 1.00 90.69 98 PRO A O 1
ATOM 795 N N . ASP A 1 99 ? 2.527 -14.782 -12.219 1.00 93.12 99 ASP A N 1
ATOM 796 C CA . ASP A 1 99 ? 3.848 -15.311 -12.538 1.00 93.12 99 ASP A CA 1
ATOM 797 C C . ASP A 1 99 ? 4.142 -15.123 -14.028 1.00 93.12 99 ASP A C 1
ATOM 799 O O . ASP A 1 99 ? 3.235 -15.097 -14.865 1.00 93.12 99 ASP A O 1
ATOM 803 N N . VAL A 1 100 ? 5.426 -15.031 -14.379 1.00 95.94 100 VAL A N 1
ATOM 804 C CA . VAL A 1 100 ? 5.823 -15.031 -15.789 1.00 95.94 100 VAL A CA 1
ATOM 805 C C . VAL A 1 100 ? 5.417 -16.346 -16.457 1.00 95.94 100 VAL A C 1
ATOM 807 O O . VAL A 1 100 ? 5.664 -17.441 -15.942 1.00 95.94 100 VAL A O 1
ATOM 810 N N . ALA A 1 101 ? 4.815 -16.243 -17.638 1.00 96.50 101 ALA A N 1
ATOM 811 C CA . ALA A 1 101 ? 4.413 -17.396 -18.428 1.00 96.50 101 ALA A CA 1
ATOM 812 C C . ALA A 1 101 ? 5.638 -18.245 -18.803 1.00 96.50 101 ALA A C 1
ATOM 814 O O . ALA A 1 101 ? 6.750 -17.733 -18.923 1.00 96.50 101 ALA A O 1
ATOM 815 N N . TYR A 1 102 ? 5.458 -19.552 -19.004 1.00 96.12 102 TYR A N 1
ATOM 816 C CA . TYR A 1 102 ? 6.515 -20.477 -19.453 1.00 96.12 102 TYR A CA 1
ATOM 817 C C . TYR A 1 102 ? 7.774 -20.553 -18.555 1.00 96.12 102 TYR A C 1
ATOM 819 O O . TYR A 1 102 ? 8.788 -21.121 -18.962 1.00 96.12 102 TYR A O 1
ATOM 827 N N . GLY A 1 103 ? 7.717 -20.025 -17.329 1.00 96.06 103 GLY A N 1
ATOM 828 C CA . GLY A 1 103 ? 8.819 -20.036 -16.365 1.00 96.06 103 GLY A CA 1
ATOM 829 C C . GLY A 1 103 ? 9.800 -18.871 -16.528 1.00 96.06 103 GLY A C 1
ATOM 830 O O . GLY A 1 103 ? 9.851 -18.211 -17.564 1.00 96.06 103 GLY A O 1
ATOM 831 N N . ALA A 1 104 ? 10.588 -18.622 -15.480 1.00 96.00 104 ALA A N 1
ATOM 832 C CA . ALA A 1 104 ? 11.531 -17.508 -15.424 1.00 96.00 104 ALA A CA 1
ATOM 833 C C . ALA A 1 104 ? 12.793 -17.754 -16.266 1.00 96.00 104 ALA A C 1
ATOM 835 O O . ALA A 1 104 ? 13.391 -18.831 -16.233 1.00 96.00 104 ALA A O 1
ATOM 836 N N . HIS A 1 105 ? 13.218 -16.731 -17.000 1.00 96.31 105 HIS A N 1
ATOM 837 C CA . HIS A 1 105 ? 14.409 -16.747 -17.834 1.00 96.31 105 HIS A CA 1
ATOM 838 C C . HIS A 1 105 ? 15.679 -16.791 -16.972 1.00 96.31 105 HIS A C 1
ATOM 840 O O . HIS A 1 105 ? 15.861 -15.983 -16.064 1.00 96.31 105 HIS A O 1
ATOM 846 N N . GLY A 1 106 ? 16.600 -17.709 -17.281 1.00 93.44 106 GLY A N 1
ATOM 847 C CA . GLY A 1 106 ? 17.793 -17.940 -16.453 1.00 93.44 106 GLY A CA 1
ATOM 848 C C . GLY A 1 106 ? 18.809 -16.790 -16.446 1.00 93.44 106 GLY A C 1
ATOM 849 O O . GLY A 1 106 ? 19.576 -16.658 -15.497 1.00 93.44 106 GLY A O 1
ATOM 850 N N . THR A 1 107 ? 18.829 -15.958 -17.491 1.00 90.56 107 THR A N 1
ATOM 851 C CA . THR A 1 107 ? 19.802 -14.853 -17.635 1.00 90.56 107 THR A CA 1
ATOM 852 C C . THR A 1 107 ? 19.189 -13.454 -17.663 1.00 90.56 107 THR A C 1
ATOM 854 O O . THR A 1 107 ? 19.918 -12.478 -17.498 1.00 90.56 107 THR A O 1
ATOM 857 N N . VAL A 1 108 ? 17.874 -13.330 -17.867 1.00 92.19 108 VAL A N 1
ATOM 858 C CA . VAL A 1 108 ? 17.185 -12.038 -17.978 1.00 92.19 108 VAL A CA 1
ATOM 859 C C . VAL A 1 108 ? 16.201 -11.965 -16.813 1.00 92.19 108 VAL A C 1
ATOM 861 O O . VAL A 1 108 ? 15.205 -12.686 -16.831 1.00 92.19 108 VAL A O 1
ATOM 864 N N . PRO A 1 109 ? 16.479 -11.158 -15.775 1.00 91.88 109 PRO A N 1
ATOM 865 C CA . PRO A 1 109 ? 15.619 -11.083 -14.601 1.00 91.88 109 PRO A CA 1
ATOM 866 C C . PRO A 1 109 ? 14.186 -10.689 -14.959 1.00 91.88 109 PRO A C 1
ATOM 868 O O . PRO A 1 109 ? 13.965 -9.956 -15.922 1.00 91.88 109 PRO A O 1
ATOM 871 N N . SER A 1 110 ? 13.224 -11.146 -14.153 1.00 94.25 110 SER A N 1
ATOM 872 C CA . SER A 1 110 ? 11.815 -10.722 -14.239 1.00 94.25 110 SER A CA 1
ATOM 873 C C . SER A 1 110 ? 11.112 -11.058 -15.564 1.00 94.25 110 SER A C 1
ATOM 875 O O . SER A 1 110 ? 10.047 -10.515 -15.853 1.00 94.25 110 SER A O 1
ATOM 877 N N . CYS A 1 111 ? 11.705 -11.940 -16.370 1.00 95.75 111 CYS A N 1
ATOM 878 C CA . CYS A 1 111 ? 11.304 -12.217 -17.741 1.00 95.75 111 CYS A CA 1
ATOM 879 C C . CYS A 1 111 ? 10.943 -13.695 -17.936 1.00 95.75 111 CYS A C 1
ATOM 881 O O . CYS A 1 111 ? 11.504 -14.569 -17.275 1.00 95.75 111 CYS A O 1
ATOM 883 N N . SER A 1 112 ? 10.029 -13.979 -18.858 1.00 97.50 112 SER A N 1
ATOM 884 C CA . SER A 1 112 ? 9.663 -15.328 -19.298 1.00 97.50 112 SER A CA 1
ATOM 885 C C . SER A 1 112 ? 10.757 -15.995 -20.150 1.00 97.50 112 SER A C 1
ATOM 887 O O . SER A 1 112 ? 11.440 -15.330 -20.927 1.00 97.50 112 SER A O 1
ATOM 889 N N . THR A 1 113 ? 10.869 -17.330 -20.105 1.00 97.31 113 THR A N 1
ATOM 890 C CA . THR A 1 113 ? 11.683 -18.116 -21.065 1.00 97.31 113 THR A CA 1
ATOM 891 C C . THR A 1 113 ? 11.149 -18.089 -22.505 1.00 97.31 113 THR A C 1
ATOM 893 O O . THR A 1 113 ? 11.764 -18.662 -23.405 1.00 97.31 113 THR A O 1
ATOM 896 N N . ALA A 1 114 ? 9.994 -17.463 -22.740 1.00 97.44 114 ALA A N 1
ATOM 897 C CA . ALA A 1 114 ? 9.380 -17.339 -24.057 1.00 97.44 114 ALA A CA 1
ATOM 898 C C . ALA A 1 114 ? 9.963 -16.206 -24.917 1.00 97.44 114 ALA A C 1
ATOM 900 O O . ALA A 1 114 ? 9.529 -16.016 -26.056 1.00 97.44 114 ALA A O 1
ATOM 901 N N . VAL A 1 115 ? 10.936 -15.456 -24.393 1.00 97.25 115 VAL A N 1
ATOM 902 C CA . VAL A 1 115 ? 11.677 -14.449 -25.154 1.00 97.25 115 VAL A CA 1
ATOM 903 C C . VAL A 1 115 ? 13.182 -14.625 -25.003 1.00 97.25 115 VAL A C 1
ATOM 905 O O . VAL A 1 115 ? 13.657 -14.995 -23.935 1.00 97.25 115 VAL A O 1
ATOM 908 N N . ASP A 1 116 ? 13.919 -14.275 -26.055 1.00 95.81 116 ASP A N 1
ATOM 909 C CA . ASP A 1 116 ? 15.381 -14.239 -26.067 1.00 95.81 116 ASP A CA 1
ATOM 910 C C . ASP A 1 116 ? 15.888 -12.797 -26.167 1.00 95.81 116 ASP A C 1
ATOM 912 O O . ASP A 1 116 ? 15.299 -11.960 -26.859 1.00 95.81 116 ASP A O 1
ATOM 916 N N . MET A 1 117 ? 17.023 -12.510 -25.520 1.00 95.81 117 MET A N 1
ATOM 917 C CA . MET A 1 117 ? 17.747 -11.247 -25.688 1.00 95.81 117 MET A CA 1
ATOM 918 C C . MET A 1 117 ? 18.783 -11.358 -26.794 1.00 95.81 117 MET A C 1
ATOM 920 O O . MET A 1 117 ? 19.776 -12.069 -26.662 1.00 95.81 117 MET A O 1
ATOM 924 N N . LEU A 1 118 ? 18.571 -10.595 -27.861 1.00 95.88 118 LEU A N 1
ATOM 925 C CA . LEU A 1 118 ? 19.454 -10.522 -29.016 1.00 95.88 118 LEU A CA 1
ATOM 926 C C . LEU A 1 118 ? 20.079 -9.130 -29.143 1.00 95.88 118 LEU A C 1
ATOM 928 O O . LEU A 1 118 ? 19.687 -8.172 -28.470 1.00 95.88 118 LEU A O 1
ATOM 932 N N . TYR A 1 119 ? 21.067 -9.021 -30.029 1.00 97.50 119 TYR A N 1
ATOM 933 C CA . TYR A 1 119 ? 21.737 -7.770 -30.357 1.00 97.50 119 TYR A CA 1
ATOM 934 C C . TYR A 1 119 ? 21.794 -7.563 -31.871 1.00 97.50 119 TYR A C 1
ATOM 936 O O . TYR A 1 119 ? 22.017 -8.503 -32.630 1.00 97.50 119 TYR A O 1
ATOM 944 N N . SER A 1 120 ? 21.620 -6.319 -32.309 1.00 97.50 120 SER A N 1
ATOM 945 C CA . SER A 1 120 ? 21.896 -5.890 -33.680 1.00 97.50 120 SER A CA 1
ATOM 946 C C 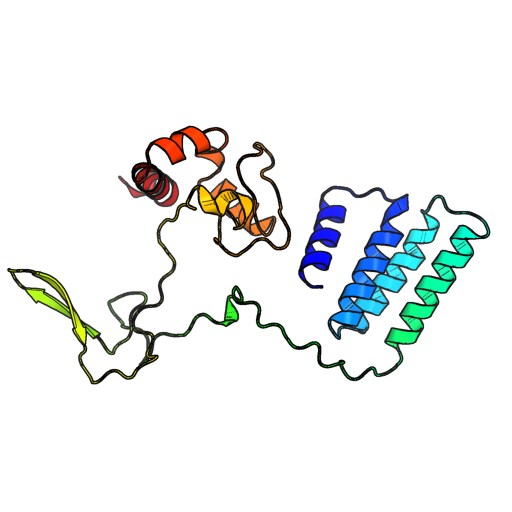. SER A 1 120 ? 22.568 -4.525 -33.658 1.00 97.50 120 SER A C 1
ATOM 948 O O . SER A 1 120 ? 22.361 -3.737 -32.734 1.00 97.50 120 SER A O 1
ATOM 950 N N . THR A 1 121 ? 23.346 -4.223 -34.690 1.00 97.88 121 THR A N 1
ATOM 951 C CA . THR A 1 121 ? 24.003 -2.918 -34.844 1.00 97.88 121 THR A CA 1
ATOM 952 C C . THR A 1 121 ? 23.000 -1.766 -34.931 1.00 97.88 121 THR A C 1
ATOM 954 O O . THR A 1 121 ? 23.281 -0.679 -34.441 1.00 97.88 121 THR A O 1
ATOM 957 N N . GLU A 1 122 ? 21.820 -2.006 -35.505 1.00 97.50 122 GLU A N 1
ATOM 958 C CA . GLU A 1 122 ? 20.780 -0.989 -35.700 1.00 97.50 122 GLU A CA 1
ATOM 959 C C . GLU A 1 122 ? 19.963 -0.706 -34.431 1.00 97.50 122 GLU A C 1
ATOM 961 O O . GLU A 1 122 ? 19.613 0.442 -34.169 1.00 97.50 122 GLU A O 1
ATOM 966 N N . LYS A 1 123 ? 19.639 -1.741 -33.640 1.00 96.19 123 LYS A N 1
ATOM 967 C CA . LYS A 1 123 ? 18.712 -1.632 -32.492 1.00 96.19 123 LYS A CA 1
ATOM 968 C C . LYS A 1 123 ? 19.393 -1.745 -31.130 1.00 96.19 123 LYS A C 1
ATOM 970 O O . LYS A 1 123 ? 18.745 -1.555 -30.104 1.00 96.19 123 LYS A O 1
ATOM 975 N N . GLY A 1 124 ? 20.676 -2.095 -31.089 1.00 97.31 124 GLY A N 1
ATOM 976 C CA . GLY A 1 124 ? 21.336 -2.490 -29.850 1.00 97.31 124 GLY A CA 1
ATOM 977 C C . GLY A 1 124 ? 20.753 -3.798 -29.311 1.00 97.31 124 GLY A C 1
ATOM 978 O O . GLY A 1 124 ? 20.527 -4.732 -30.079 1.00 97.31 124 GLY A O 1
ATOM 979 N N . ARG A 1 125 ? 20.517 -3.871 -27.994 1.00 95.88 125 ARG A N 1
ATOM 980 C CA . ARG A 1 125 ? 19.877 -5.025 -27.337 1.00 95.88 125 ARG A CA 1
ATOM 981 C C . ARG A 1 125 ? 18.363 -4.959 -27.507 1.00 95.88 125 ARG A C 1
ATOM 983 O O . ARG A 1 125 ? 17.768 -3.918 -27.244 1.00 95.88 125 ARG A O 1
ATOM 990 N N . PHE A 1 126 ? 17.745 -6.071 -27.875 1.00 95.31 126 PHE A N 1
ATOM 991 C CA . PHE A 1 126 ? 16.297 -6.182 -28.014 1.00 95.31 126 PHE A CA 1
ATOM 992 C C . PHE A 1 126 ? 15.820 -7.582 -27.621 1.00 95.31 126 PHE A C 1
ATOM 994 O O . PHE A 1 126 ? 16.608 -8.525 -27.585 1.00 95.31 126 PHE A O 1
ATOM 1001 N N . LEU A 1 127 ? 14.533 -7.698 -27.297 1.00 94.94 127 LEU A N 1
ATOM 1002 C CA . LEU A 1 127 ? 13.897 -8.960 -26.928 1.00 94.94 127 LEU A CA 1
ATOM 1003 C C . LEU A 1 127 ? 13.024 -9.450 -28.084 1.00 94.94 127 LEU A C 1
ATOM 1005 O O . LEU A 1 127 ? 12.351 -8.644 -28.731 1.00 94.94 127 LEU A O 1
ATOM 1009 N N . VAL A 1 128 ? 13.051 -10.754 -28.351 1.00 96.44 128 VAL A N 1
ATOM 1010 C CA . VAL A 1 128 ? 12.244 -11.401 -29.401 1.00 96.44 128 VAL A CA 1
ATOM 1011 C C . VAL A 1 128 ? 11.500 -12.579 -28.804 1.00 96.44 128 VAL A C 1
ATOM 1013 O O . VAL A 1 128 ? 12.073 -13.298 -27.994 1.00 96.44 128 VAL A O 1
ATOM 1016 N N . ALA A 1 129 ? 10.253 -12.805 -29.213 1.00 97.50 129 ALA A N 1
ATOM 1017 C CA . ALA A 1 129 ? 9.554 -14.036 -28.863 1.00 97.50 129 ALA A CA 1
ATOM 1018 C C . ALA A 1 129 ? 10.220 -15.231 -29.561 1.00 97.50 129 ALA A C 1
ATOM 1020 O O . ALA A 1 129 ? 10.444 -15.193 -30.770 1.00 97.50 129 ALA A O 1
ATOM 1021 N N . ASN A 1 130 ? 10.529 -16.281 -28.800 1.00 97.00 130 ASN A N 1
ATOM 1022 C CA . ASN A 1 130 ? 11.130 -17.520 -29.310 1.00 97.00 130 ASN A CA 1
ATOM 1023 C C . ASN A 1 130 ? 10.096 -18.638 -29.540 1.00 97.00 130 ASN A C 1
ATOM 1025 O O . ASN A 1 130 ? 10.446 -19.764 -29.890 1.00 97.00 130 ASN A O 1
ATOM 1029 N N . ARG A 1 131 ? 8.817 -18.315 -29.331 1.00 96.75 131 ARG A N 1
ATOM 1030 C CA . ARG A 1 131 ? 7.646 -19.177 -29.502 1.00 96.75 131 ARG A CA 1
ATOM 1031 C C . ARG A 1 131 ? 6.392 -18.329 -29.707 1.00 96.75 131 ARG A C 1
ATOM 1033 O O . ARG A 1 131 ? 6.424 -17.114 -29.506 1.00 96.75 131 ARG A O 1
ATOM 1040 N N . ASP A 1 132 ? 5.285 -18.987 -30.024 1.00 97.56 132 ASP A N 1
ATOM 1041 C CA . ASP A 1 132 ? 3.974 -18.344 -30.082 1.00 97.56 132 ASP A CA 1
ATOM 1042 C C . ASP A 1 132 ? 3.495 -17.953 -28.676 1.00 97.56 132 ASP A C 1
ATOM 1044 O O . ASP A 1 132 ? 3.556 -18.755 -27.742 1.00 97.56 132 ASP A O 1
ATOM 1048 N N . LEU A 1 133 ? 3.006 -16.720 -28.539 1.00 97.50 133 LEU A N 1
ATOM 1049 C CA . LEU A 1 133 ? 2.464 -16.165 -27.296 1.00 97.50 133 LEU A CA 1
ATOM 1050 C C . LEU A 1 133 ? 0.946 -16.031 -27.402 1.00 97.50 133 LEU A C 1
ATOM 1052 O O . LEU A 1 133 ? 0.426 -15.670 -28.460 1.00 97.50 133 LEU A O 1
ATOM 1056 N N . GLN A 1 134 ? 0.241 -16.276 -26.302 1.00 97.44 134 GLN A N 1
ATOM 1057 C CA . GLN A 1 134 ? -1.210 -16.144 -26.227 1.00 97.44 134 GLN A CA 1
ATOM 1058 C C . GLN A 1 134 ? -1.619 -14.855 -25.496 1.00 97.44 134 GLN A C 1
ATOM 1060 O O . GLN A 1 134 ? -0.900 -14.376 -24.613 1.00 97.44 134 GLN A O 1
ATOM 1065 N N . PRO A 1 135 ? -2.784 -14.266 -25.826 1.00 96.88 135 PRO A N 1
ATOM 1066 C CA . PRO A 1 135 ? -3.333 -13.156 -25.057 1.00 96.88 135 PRO A CA 1
ATOM 1067 C C . PRO A 1 135 ? -3.461 -13.515 -23.570 1.00 96.88 135 PRO A C 1
ATOM 1069 O O . PRO A 1 135 ? -4.085 -14.514 -23.222 1.00 96.88 135 PRO A O 1
ATOM 1072 N N . GLY A 1 136 ? -2.888 -12.677 -22.704 1.00 94.56 136 GLY A N 1
ATOM 1073 C CA . GLY A 1 136 ? -2.853 -12.899 -21.255 1.00 94.56 136 GLY A CA 1
ATOM 1074 C C . GLY A 1 136 ? -1.531 -13.464 -20.725 1.00 94.56 136 GLY A C 1
ATOM 1075 O O . GLY A 1 136 ? -1.324 -13.428 -19.515 1.00 94.56 136 GLY A O 1
ATOM 1076 N N . ASP A 1 137 ? -0.611 -13.909 -21.589 1.00 96.12 137 ASP A N 1
ATOM 1077 C CA . ASP A 1 137 ? 0.712 -14.362 -21.153 1.00 96.12 137 ASP A CA 1
ATOM 1078 C C . ASP A 1 137 ? 1.524 -13.206 -20.547 1.00 96.12 137 ASP A C 1
ATOM 1080 O O . ASP A 1 137 ? 1.866 -12.226 -21.217 1.00 96.12 137 ASP A O 1
ATOM 1084 N N . ALA A 1 138 ? 1.877 -13.328 -19.266 1.00 96.25 138 ALA A N 1
ATOM 1085 C CA . ALA A 1 138 ? 2.749 -12.375 -18.593 1.00 96.25 138 ALA A CA 1
ATOM 1086 C C . ALA A 1 138 ? 4.210 -12.614 -19.007 1.00 96.25 138 ALA A C 1
ATOM 1088 O O . ALA A 1 138 ? 4.854 -13.563 -18.564 1.00 96.25 138 ALA A O 1
ATOM 1089 N N . ILE A 1 139 ? 4.746 -11.750 -19.871 1.00 96.94 139 ILE A N 1
ATOM 1090 C CA . ILE A 1 139 ? 6.129 -11.875 -20.366 1.00 96.94 139 ILE A CA 1
ATOM 1091 C C . ILE A 1 139 ? 7.137 -11.217 -19.417 1.00 96.94 139 ILE A C 1
ATOM 1093 O O . ILE A 1 139 ? 8.233 -11.743 -19.230 1.00 96.94 139 ILE A O 1
ATOM 1097 N N . PHE A 1 140 ? 6.750 -10.101 -18.792 1.00 95.38 140 PHE A N 1
ATOM 1098 C CA . PHE A 1 140 ? 7.553 -9.374 -17.809 1.00 95.38 140 PHE A CA 1
ATOM 1099 C C . PHE A 1 140 ? 6.734 -9.094 -16.564 1.00 95.38 140 PHE A C 1
ATOM 1101 O O . PHE A 1 140 ? 5.606 -8.609 -16.655 1.00 95.38 140 PHE A O 1
ATOM 1108 N N . VAL A 1 141 ? 7.337 -9.338 -15.407 1.00 94.88 141 VAL A N 1
ATOM 1109 C CA . VAL A 1 141 ? 6.757 -9.002 -14.109 1.00 94.88 141 VAL A CA 1
ATOM 1110 C C . VAL A 1 141 ? 7.872 -8.445 -13.241 1.00 94.88 141 VAL A C 1
ATOM 1112 O O . VAL A 1 141 ? 8.653 -9.186 -12.652 1.00 94.88 141 VAL A O 1
ATOM 1115 N N . GLU A 1 142 ? 7.976 -7.119 -13.191 1.00 92.75 142 GLU A N 1
ATOM 1116 C CA . GLU A 1 142 ? 9.068 -6.427 -12.510 1.00 92.75 142 GLU A CA 1
ATOM 1117 C C . GLU A 1 142 ? 8.537 -5.355 -11.554 1.00 92.75 142 GLU A C 1
ATOM 1119 O O . GLU A 1 142 ? 7.615 -4.601 -11.872 1.00 92.75 142 GLU A O 1
ATOM 1124 N N . ARG A 1 143 ? 9.149 -5.262 -10.368 1.00 90.06 143 ARG A N 1
ATOM 1125 C CA . ARG A 1 143 ? 8.916 -4.137 -9.456 1.00 90.06 143 ARG A CA 1
ATOM 1126 C C . ARG A 1 143 ? 9.659 -2.907 -9.977 1.00 90.06 143 ARG A C 1
ATOM 1128 O O . ARG A 1 143 ? 10.843 -3.027 -10.284 1.00 90.06 143 ARG A O 1
ATOM 1135 N N . PRO A 1 144 ? 9.029 -1.720 -10.021 1.00 92.31 144 PRO A N 1
ATOM 1136 C CA . PRO A 1 144 ? 9.701 -0.527 -10.513 1.00 92.31 144 PRO A CA 1
ATOM 1137 C C . PRO A 1 144 ? 10.956 -0.256 -9.684 1.00 92.31 144 PRO A C 1
ATOM 1139 O O . PRO A 1 144 ? 10.885 -0.188 -8.457 1.00 92.31 144 PRO A O 1
ATOM 1142 N N . TYR A 1 145 ? 12.090 -0.060 -10.360 1.00 92.19 145 TYR A N 1
ATOM 1143 C CA . TYR A 1 145 ? 13.345 0.293 -9.693 1.00 92.19 145 TYR A CA 1
ATOM 1144 C C . TYR A 1 145 ? 13.184 1.559 -8.841 1.00 92.19 145 TYR A C 1
ATOM 1146 O O . TYR A 1 145 ? 13.608 1.623 -7.692 1.00 92.19 145 TYR A O 1
ATOM 1154 N N . ALA A 1 146 ? 12.526 2.567 -9.410 1.00 94.25 146 ALA A N 1
ATOM 1155 C CA . ALA A 1 146 ? 12.201 3.828 -8.772 1.00 94.25 146 ALA A CA 1
ATOM 1156 C C . ALA A 1 146 ? 10.860 4.330 -9.306 1.00 94.25 146 ALA A C 1
ATOM 1158 O O . ALA A 1 146 ? 10.538 4.146 -10.481 1.00 94.25 146 ALA A O 1
ATOM 1159 N N . SER A 1 147 ? 10.089 5.002 -8.456 1.00 95.12 147 SER A N 1
ATOM 1160 C CA . SER A 1 147 ? 8.805 5.566 -8.850 1.00 95.12 147 SER A CA 1
ATOM 1161 C C . SER A 1 147 ? 8.492 6.860 -8.098 1.00 95.12 147 SER A C 1
ATOM 1163 O O . SER A 1 147 ? 8.943 7.101 -6.971 1.00 95.12 147 SER A O 1
ATOM 1165 N N . VAL A 1 148 ? 7.718 7.725 -8.750 1.00 95.31 148 VAL A N 1
ATOM 1166 C CA . VAL A 1 148 ? 7.168 8.943 -8.155 1.00 95.31 148 VAL A CA 1
ATOM 1167 C C . VAL A 1 148 ? 5.685 9.024 -8.483 1.00 95.31 148 VAL A C 1
ATOM 1169 O O . VAL A 1 148 ? 5.262 8.696 -9.591 1.00 95.31 148 VAL A O 1
ATOM 1172 N N . LEU A 1 149 ? 4.891 9.450 -7.507 1.00 94.50 149 LEU A N 1
ATOM 1173 C CA . LEU A 1 149 ? 3.462 9.636 -7.692 1.00 94.50 149 LEU A CA 1
ATOM 1174 C C . LEU A 1 149 ? 3.206 10.991 -8.359 1.00 94.50 149 LEU A C 1
ATOM 1176 O O . LEU A 1 149 ? 3.721 12.013 -7.904 1.00 94.50 149 LEU A O 1
ATOM 1180 N N . LEU A 1 150 ? 2.397 11.009 -9.420 1.00 92.38 150 LEU A N 1
ATOM 1181 C CA . LEU A 1 150 ? 2.062 12.256 -10.106 1.00 92.38 150 LEU A CA 1
ATOM 1182 C C . LEU A 1 150 ? 1.217 13.178 -9.205 1.00 92.38 150 LEU A C 1
ATOM 1184 O O . LEU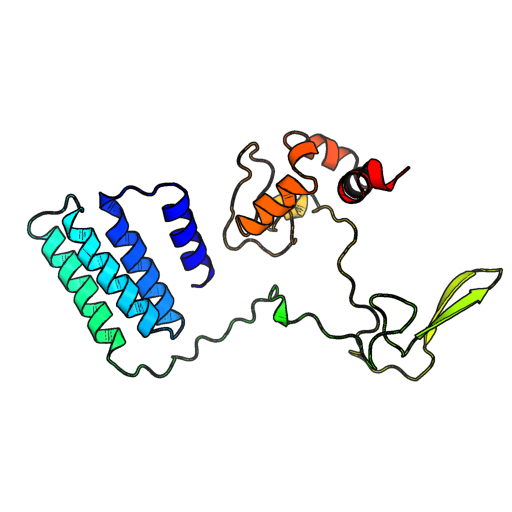 A 1 150 ? 0.382 12.681 -8.439 1.00 92.38 150 LEU A O 1
ATOM 1188 N N . PRO A 1 151 ? 1.348 14.516 -9.332 1.00 90.75 151 PRO A N 1
ATOM 1189 C CA . PRO A 1 151 ? 0.676 15.479 -8.453 1.00 90.75 151 PRO A CA 1
ATOM 1190 C C . PRO A 1 151 ? -0.838 15.267 -8.316 1.00 90.75 151 PRO A C 1
ATOM 1192 O O . PRO A 1 151 ? -1.377 15.376 -7.212 1.00 90.75 151 PRO A O 1
ATOM 1195 N N . GLY A 1 152 ? -1.510 14.891 -9.412 1.00 92.50 152 GLY A N 1
ATOM 1196 C CA . GLY A 1 152 ? -2.953 14.623 -9.445 1.00 92.50 152 GLY A CA 1
ATOM 1197 C C . GLY A 1 152 ? -3.416 13.481 -8.531 1.00 92.50 152 GLY A C 1
ATOM 1198 O O . GLY A 1 152 ? -4.575 13.466 -8.127 1.00 92.50 152 GLY A O 1
ATOM 1199 N N . HIS A 1 153 ? -2.515 12.576 -8.136 1.00 94.00 153 HIS A N 1
ATOM 1200 C CA . HIS A 1 153 ? -2.831 11.392 -7.329 1.00 94.00 153 HIS A CA 1
ATOM 1201 C C . HIS A 1 153 ? -2.366 11.486 -5.869 1.00 94.00 153 HIS A C 1
ATOM 1203 O O . HIS A 1 153 ? -2.684 10.621 -5.056 1.00 94.00 153 HIS A O 1
ATOM 1209 N N . THR A 1 154 ? -1.681 12.564 -5.481 1.00 91.25 154 THR A N 1
ATOM 1210 C CA . THR A 1 154 ? -1.108 12.757 -4.125 1.00 91.25 154 THR A CA 1
ATOM 1211 C C . THR A 1 154 ? -2.128 12.738 -2.977 1.00 91.25 154 THR A C 1
ATOM 1213 O O . THR A 1 154 ? -1.778 12.577 -1.803 1.00 91.25 154 THR A O 1
ATOM 1216 N N . LYS A 1 155 ? -3.414 12.931 -3.288 1.00 91.62 155 LYS A N 1
ATOM 1217 C CA . LYS A 1 155 ? -4.521 12.879 -2.321 1.00 91.62 155 LYS A CA 1
ATOM 1218 C C . LYS A 1 155 ? -5.267 11.547 -2.335 1.00 91.62 155 LYS A C 1
ATOM 1220 O O . LYS A 1 155 ? -5.947 11.248 -1.360 1.00 91.62 155 LYS A O 1
ATOM 1225 N N . THR A 1 156 ? -5.154 10.779 -3.414 1.00 94.12 156 THR A N 1
ATOM 1226 C CA . THR A 1 156 ? -5.963 9.580 -3.667 1.00 94.12 156 THR A CA 1
ATOM 1227 C C . THR A 1 156 ? -5.172 8.289 -3.551 1.00 94.12 156 THR A C 1
ATOM 1229 O O . THR A 1 156 ? -5.784 7.245 -3.357 1.00 94.12 156 THR A O 1
ATOM 1232 N N . ASN A 1 157 ? -3.844 8.337 -3.653 1.00 95.44 157 ASN A N 1
ATOM 1233 C CA . ASN A 1 157 ? -2.989 7.158 -3.719 1.00 95.44 157 ASN A CA 1
ATOM 1234 C C . ASN A 1 157 ? -1.864 7.233 -2.682 1.00 95.44 157 ASN A C 1
ATOM 1236 O O . ASN A 1 157 ? -1.436 8.308 -2.260 1.00 95.44 157 ASN A O 1
ATOM 1240 N N . CYS A 1 158 ? -1.400 6.065 -2.250 1.00 95.44 158 CYS A N 1
ATOM 1241 C CA . CYS A 1 158 ? -0.265 5.927 -1.353 1.00 95.44 158 CYS A CA 1
ATOM 1242 C C . CYS A 1 158 ? 1.006 6.443 -2.034 1.00 95.44 158 CYS A C 1
ATOM 1244 O O . CYS A 1 158 ? 1.343 6.008 -3.131 1.00 95.44 158 CYS A O 1
ATOM 1246 N N . GLN A 1 159 ? 1.765 7.302 -1.355 1.00 95.56 159 GLN A N 1
ATOM 1247 C CA . GLN A 1 159 ? 3.011 7.865 -1.889 1.00 95.56 159 GLN A CA 1
ATOM 1248 C C . GLN A 1 159 ? 4.127 6.816 -2.085 1.00 95.56 159 GLN A C 1
ATOM 1250 O O . GLN A 1 159 ? 5.140 7.105 -2.717 1.00 95.56 159 GLN A O 1
ATOM 1255 N N . HIS A 1 160 ? 3.971 5.616 -1.517 1.00 95.38 160 HIS A N 1
ATOM 1256 C CA . HIS A 1 160 ? 4.951 4.535 -1.626 1.00 95.38 160 HIS A CA 1
ATOM 1257 C C . HIS A 1 160 ? 4.522 3.461 -2.627 1.00 95.38 160 HIS A C 1
ATOM 1259 O O . HIS A 1 160 ? 5.147 3.306 -3.666 1.00 95.38 160 HIS A O 1
ATOM 1265 N N . CYS A 1 161 ? 3.430 2.747 -2.340 1.00 93.25 161 CYS A N 1
ATOM 1266 C CA . CYS A 1 161 ? 2.982 1.622 -3.165 1.00 93.25 161 CYS A CA 1
ATOM 1267 C C . CYS A 1 161 ? 1.986 2.007 -4.265 1.00 93.25 161 CYS A C 1
ATOM 1269 O O . CYS A 1 161 ? 1.525 1.137 -4.989 1.00 93.25 161 CYS A O 1
ATOM 1271 N N . HIS A 1 162 ? 1.601 3.283 -4.356 1.00 94.38 162 HIS A N 1
ATOM 1272 C CA . HIS A 1 162 ? 0.666 3.824 -5.351 1.00 94.38 162 HIS A CA 1
ATOM 1273 C C . HIS A 1 162 ? -0.763 3.255 -5.323 1.00 94.38 162 HIS A C 1
ATOM 1275 O O . HIS A 1 162 ? -1.611 3.767 -6.048 1.00 94.38 162 HIS A O 1
ATOM 1281 N N . LYS A 1 163 ? -1.074 2.297 -4.443 1.00 91.56 163 LYS A N 1
ATOM 1282 C CA . LYS A 1 163 ? -2.439 1.806 -4.187 1.00 91.56 163 LYS A CA 1
ATOM 1283 C C . LYS A 1 163 ? -3.378 2.935 -3.785 1.00 91.56 163 LYS A C 1
ATOM 1285 O O . LYS A 1 163 ? -2.954 3.902 -3.135 1.00 91.56 163 LYS A O 1
ATOM 1290 N N . ARG A 1 164 ? -4.655 2.818 -4.136 1.00 91.75 164 ARG A N 1
ATOM 1291 C CA . ARG A 1 164 ? -5.676 3.794 -3.758 1.00 91.75 164 ARG A CA 1
ATOM 1292 C C . ARG A 1 164 ? -5.839 3.821 -2.237 1.00 91.75 164 ARG A C 1
ATOM 1294 O O . ARG A 1 164 ? -5.841 2.802 -1.552 1.00 91.75 164 ARG A O 1
ATOM 1301 N N . LEU A 1 165 ? -5.961 5.020 -1.680 1.00 90.62 165 LEU A N 1
ATOM 1302 C CA . LEU A 1 165 ? -6.128 5.214 -0.246 1.00 90.62 165 LEU A CA 1
ATOM 1303 C C . LEU A 1 165 ? -7.589 5.011 0.144 1.00 90.62 165 LEU A C 1
ATOM 1305 O O . LEU A 1 165 ? -8.467 5.762 -0.279 1.00 90.62 165 LEU A O 1
ATOM 1309 N N . LEU A 1 166 ? -7.819 4.035 1.016 1.00 86.94 166 LEU A N 1
ATOM 1310 C CA . LEU A 1 166 ? -9.064 3.885 1.774 1.00 86.94 166 LEU A CA 1
ATOM 1311 C C . LEU A 1 166 ? -8.940 4.522 3.165 1.00 86.94 166 LEU A C 1
ATOM 1313 O O . LEU A 1 166 ? -9.893 5.084 3.697 1.00 86.94 166 LEU A O 1
ATOM 1317 N N . ASN A 1 167 ? -7.734 4.480 3.728 1.00 83.88 167 ASN A N 1
ATOM 1318 C CA . ASN A 1 167 ? -7.307 5.172 4.933 1.00 83.88 167 ASN A CA 1
ATOM 1319 C C . ASN A 1 167 ? -5.925 5.798 4.687 1.00 83.88 167 ASN A C 1
ATOM 1321 O O . ASN A 1 167 ? -5.129 5.291 3.897 1.00 83.88 167 ASN A O 1
ATOM 1325 N N . ALA A 1 168 ? -5.655 6.931 5.337 1.00 89.88 168 ALA A N 1
ATOM 1326 C CA . ALA A 1 168 ? -4.429 7.692 5.132 1.00 89.88 168 ALA A CA 1
ATOM 1327 C C . ALA A 1 168 ? -3.630 7.798 6.433 1.00 89.88 168 ALA A C 1
ATOM 1329 O O . ALA A 1 168 ? -4.081 8.381 7.417 1.00 89.88 168 ALA A O 1
ATOM 1330 N N . VAL A 1 169 ? -2.409 7.279 6.397 1.00 91.00 169 VAL A N 1
ATOM 1331 C CA . VAL A 1 169 ? -1.369 7.494 7.398 1.00 91.00 169 VAL A CA 1
ATOM 1332 C C . VAL A 1 169 ? -0.504 8.673 6.934 1.00 91.00 169 VAL A C 1
ATOM 1334 O O . VAL A 1 169 ? 0.025 8.625 5.819 1.00 91.00 169 VAL A O 1
ATOM 1337 N N . PRO A 1 170 ? -0.364 9.749 7.727 1.00 92.56 170 PRO A N 1
ATOM 1338 C CA . PRO A 1 170 ? 0.458 10.893 7.350 1.00 92.56 170 PRO A CA 1
ATOM 1339 C C . PRO A 1 170 ? 1.952 10.610 7.560 1.00 92.56 170 PRO A C 1
ATOM 1341 O O . PRO A 1 170 ? 2.340 9.701 8.296 1.00 92.56 170 PRO A O 1
ATOM 1344 N N . CYS A 1 171 ? 2.803 11.435 6.952 1.00 94.94 171 CYS A N 1
ATOM 1345 C CA . CYS A 1 171 ? 4.192 11.547 7.393 1.00 94.94 171 CYS A CA 1
ATOM 1346 C C . CYS A 1 171 ? 4.251 12.211 8.778 1.00 94.94 171 CYS A C 1
ATOM 1348 O O . CYS A 1 171 ? 3.458 13.098 9.084 1.00 94.94 171 CYS A O 1
ATOM 1350 N N . ALA A 1 172 ? 5.218 11.809 9.605 1.00 91.69 172 ALA A N 1
ATOM 1351 C CA . ALA A 1 172 ? 5.427 12.405 10.925 1.00 91.69 172 ALA A CA 1
ATOM 1352 C C . ALA A 1 172 ? 6.036 13.821 10.869 1.00 91.69 172 ALA A C 1
ATOM 1354 O O . ALA A 1 172 ? 5.994 14.534 11.866 1.00 91.69 172 ALA A O 1
ATOM 1355 N N . GLN A 1 173 ? 6.616 14.220 9.729 1.00 94.62 173 GLN A N 1
ATOM 1356 C CA . GLN A 1 173 ? 7.342 15.489 9.584 1.00 94.62 173 GLN A CA 1
ATOM 1357 C C . GLN A 1 173 ? 6.714 16.479 8.595 1.00 94.62 173 GLN A C 1
ATOM 1359 O O . GLN A 1 173 ? 6.953 17.678 8.710 1.00 94.62 173 GLN A O 1
ATOM 1364 N N . CYS A 1 174 ? 5.909 16.024 7.630 1.00 94.56 174 CYS A N 1
ATOM 1365 C CA . CYS A 1 174 ? 5.237 16.912 6.679 1.00 94.56 174 CYS A CA 1
ATOM 1366 C C . CYS A 1 174 ? 3.779 16.511 6.437 1.00 94.56 174 CYS A C 1
ATOM 1368 O O . CYS A 1 174 ? 3.360 15.390 6.712 1.00 94.56 174 CYS A O 1
ATOM 1370 N N . ASN A 1 175 ? 3.013 17.429 5.850 1.00 91.69 175 ASN A N 1
ATOM 1371 C CA . ASN A 1 175 ? 1.618 17.225 5.452 1.00 91.69 175 ASN A CA 1
ATOM 1372 C C . ASN A 1 175 ? 1.446 16.963 3.938 1.00 91.69 175 ASN A C 1
ATOM 1374 O O . ASN A 1 175 ? 0.322 16.967 3.434 1.00 91.69 175 ASN A O 1
ATOM 1378 N N . GLN A 1 176 ? 2.549 16.759 3.206 1.00 91.88 176 GLN A N 1
ATOM 1379 C CA . GLN A 1 176 ? 2.555 16.659 1.740 1.00 91.88 176 GLN A CA 1
ATOM 1380 C C . GLN A 1 176 ? 2.212 15.255 1.222 1.00 91.88 176 GLN A C 1
ATOM 1382 O O . GLN A 1 176 ? 1.764 15.122 0.085 1.00 91.88 176 GLN A O 1
ATOM 1387 N N . VAL A 1 177 ? 2.402 14.214 2.037 1.00 95.50 177 VAL A N 1
ATOM 1388 C CA . VAL A 1 177 ? 2.270 12.808 1.620 1.00 95.50 177 VAL A CA 1
ATOM 1389 C C . VAL A 1 177 ? 1.279 12.044 2.483 1.00 95.50 177 VAL A C 1
ATOM 1391 O O . VAL A 1 177 ? 1.038 12.383 3.643 1.00 95.50 177 VAL A O 1
ATOM 1394 N N . ARG A 1 178 ? 0.723 10.982 1.902 1.00 95.44 178 ARG A N 1
ATOM 1395 C CA . ARG A 1 178 ? -0.198 10.051 2.551 1.00 95.44 178 ARG A CA 1
ATOM 1396 C C . ARG A 1 178 ? 0.203 8.626 2.193 1.00 95.44 178 ARG A C 1
ATOM 1398 O O . ARG A 1 178 ? 0.612 8.361 1.064 1.00 95.44 178 ARG A O 1
ATOM 1405 N N . TYR A 1 179 ? 0.056 7.713 3.141 1.00 95.06 179 TYR A N 1
ATOM 1406 C CA . TYR A 1 179 ? 0.385 6.301 2.984 1.00 95.06 179 TYR A CA 1
ATOM 1407 C C . TYR A 1 179 ? -0.815 5.430 3.342 1.00 95.06 179 TYR A C 1
ATOM 1409 O O . TYR A 1 179 ? -1.623 5.815 4.180 1.00 95.06 179 TYR A O 1
ATOM 1417 N N . CYS A 1 180 ? -0.921 4.237 2.759 1.00 91.56 180 CYS A N 1
ATOM 1418 C CA . CYS A 1 180 ? -1.962 3.279 3.148 1.00 91.56 180 CYS A CA 1
ATOM 1419 C C . CYS A 1 180 ? -1.662 2.592 4.496 1.00 91.56 180 CYS A C 1
ATOM 1421 O O . CYS A 1 180 ? -2.546 1.997 5.107 1.00 91.56 180 CYS A O 1
ATOM 1423 N N . SER A 1 181 ? -0.410 2.643 4.97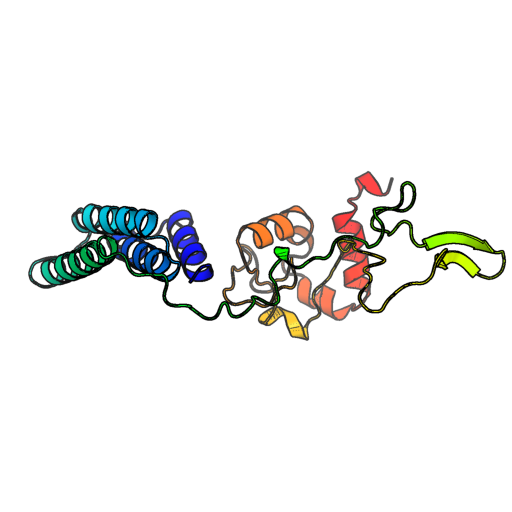0 1.00 89.81 181 SER A N 1
ATOM 1424 C CA . SER A 1 181 ? 0.022 1.975 6.200 1.00 89.81 181 SER A CA 1
ATOM 1425 C C . SER A 1 181 ? 1.287 2.600 6.800 1.00 89.81 181 SER A C 1
ATOM 1427 O O . SER A 1 181 ? 2.061 3.251 6.096 1.00 89.81 181 SER A O 1
ATOM 1429 N N . PHE A 1 182 ? 1.551 2.343 8.090 1.00 88.75 182 PHE A N 1
ATOM 1430 C CA . PHE A 1 182 ? 2.845 2.678 8.709 1.00 88.75 182 PHE A CA 1
ATOM 1431 C C . PHE A 1 182 ? 4.029 1.951 8.071 1.00 88.75 182 PHE A C 1
ATOM 1433 O O . PHE A 1 182 ? 5.123 2.502 8.080 1.00 88.75 182 PHE A O 1
ATOM 1440 N N . ALA A 1 183 ? 3.828 0.750 7.515 1.00 91.06 183 ALA A N 1
ATOM 1441 C CA . ALA A 1 183 ? 4.880 0.048 6.784 1.00 91.06 183 ALA A CA 1
ATOM 1442 C C . ALA A 1 183 ? 5.294 0.870 5.558 1.00 91.06 183 ALA A C 1
ATOM 1444 O O . ALA A 1 183 ? 6.430 1.315 5.489 1.00 91.06 183 ALA A O 1
ATOM 1445 N N . CYS A 1 184 ? 4.335 1.245 4.702 1.00 94.31 184 CYS A N 1
ATOM 1446 C CA . CYS A 1 184 ? 4.596 2.138 3.570 1.00 94.31 184 CYS A CA 1
ATOM 1447 C C . CYS A 1 184 ? 5.199 3.486 3.988 1.00 94.31 184 CYS A C 1
ATOM 1449 O O . CYS A 1 184 ? 6.087 3.991 3.308 1.00 94.31 184 CYS A O 1
ATOM 1451 N N . ALA A 1 185 ? 4.737 4.075 5.096 1.00 94.25 185 ALA A N 1
ATOM 1452 C CA . ALA A 1 185 ? 5.310 5.318 5.609 1.00 94.25 185 ALA A CA 1
ATOM 1453 C C . ALA A 1 185 ? 6.780 5.140 6.024 1.00 94.25 185 ALA A C 1
ATOM 1455 O O . ALA A 1 185 ? 7.618 5.975 5.687 1.00 94.25 185 ALA A O 1
ATOM 1456 N N . LYS A 1 186 ? 7.094 4.047 6.728 1.00 94.00 186 LYS A N 1
ATOM 1457 C CA . LYS A 1 186 ? 8.438 3.701 7.202 1.00 94.00 186 LYS A CA 1
ATOM 1458 C C . LYS A 1 186 ? 9.376 3.354 6.048 1.00 94.00 186 LYS A C 1
ATOM 1460 O O . LYS A 1 186 ? 10.496 3.854 6.024 1.00 94.00 186 LYS A O 1
ATOM 1465 N N . ASP A 1 187 ? 8.925 2.539 5.104 1.00 94.88 187 ASP A N 1
ATOM 1466 C CA . ASP A 1 187 ? 9.719 2.110 3.953 1.00 94.88 187 ASP A CA 1
ATOM 1467 C C . ASP A 1 187 ? 10.037 3.315 3.064 1.00 94.88 187 ASP A C 1
ATOM 1469 O O . ASP A 1 187 ? 11.203 3.607 2.813 1.00 94.88 187 ASP A O 1
ATOM 1473 N N . SER A 1 188 ? 9.024 4.124 2.735 1.00 95.94 188 SER A N 1
ATOM 1474 C CA . SER A 1 188 ? 9.207 5.413 2.058 1.00 95.94 188 SER A CA 1
ATOM 1475 C C . SER A 1 188 ? 10.202 6.317 2.792 1.00 95.94 188 SER A C 1
ATOM 1477 O O . SER A 1 188 ? 11.131 6.841 2.176 1.00 95.94 188 SER A O 1
ATOM 1479 N N . TRP A 1 189 ? 10.046 6.483 4.113 1.00 95.94 189 TRP A N 1
ATOM 1480 C CA . TRP A 1 189 ? 10.930 7.309 4.942 1.00 95.94 189 TRP A CA 1
ATOM 1481 C C . TRP A 1 189 ? 12.389 6.856 4.872 1.00 95.94 189 TRP A C 1
ATOM 1483 O O . TRP A 1 189 ? 13.280 7.673 4.633 1.00 95.94 189 TRP A O 1
ATOM 1493 N N . ASN A 1 190 ? 12.625 5.559 5.063 1.00 93.75 190 ASN A N 1
ATOM 1494 C CA . ASN A 1 190 ? 13.961 4.976 5.123 1.00 93.75 190 ASN A CA 1
ATOM 1495 C C . ASN A 1 190 ? 14.653 4.978 3.761 1.00 93.75 190 ASN A C 1
ATOM 1497 O O . ASN A 1 190 ? 15.855 5.246 3.694 1.00 93.75 190 ASN A O 1
ATOM 1501 N N . SER A 1 191 ? 13.902 4.712 2.693 1.00 92.31 191 SER A N 1
ATOM 1502 C CA . SER A 1 191 ? 14.447 4.641 1.342 1.00 92.31 191 SER A CA 1
ATOM 1503 C C . SER A 1 191 ? 14.747 6.026 0.781 1.00 92.31 191 SER A C 1
ATOM 1505 O O . SER A 1 191 ? 15.856 6.262 0.315 1.00 92.31 191 SER A O 1
ATOM 1507 N N . TYR A 1 192 ? 13.799 6.967 0.831 1.00 94.75 192 TYR A N 1
ATOM 1508 C CA . TYR A 1 192 ? 13.943 8.196 0.046 1.00 94.75 192 TYR A CA 1
ATOM 1509 C C . TYR A 1 192 ? 13.238 9.436 0.607 1.00 94.75 192 TYR A C 1
ATOM 1511 O O . TYR A 1 192 ? 13.758 10.543 0.474 1.00 94.75 192 TYR A O 1
ATOM 1519 N N . HIS A 1 193 ? 12.081 9.296 1.255 1.00 96.38 193 HIS A N 1
ATOM 1520 C CA . HIS A 1 193 ? 11.227 10.444 1.556 1.00 96.38 193 HIS A CA 1
ATOM 1521 C C . HIS A 1 193 ? 11.842 11.357 2.610 1.00 96.38 193 HIS A C 1
ATOM 1523 O O . HIS A 1 193 ? 11.615 12.558 2.549 1.00 96.38 193 HIS A O 1
ATOM 1529 N N . ARG A 1 194 ? 12.681 10.841 3.519 1.00 95.62 194 ARG A N 1
ATOM 1530 C CA . ARG A 1 194 ? 13.413 11.677 4.488 1.00 95.62 194 ARG A CA 1
ATOM 1531 C C . ARG A 1 194 ? 14.223 12.806 3.837 1.00 95.62 194 ARG A C 1
ATOM 1533 O O . ARG A 1 194 ? 14.378 13.855 4.447 1.00 95.62 194 ARG A O 1
ATOM 1540 N N . TRP A 1 195 ? 14.695 12.605 2.605 1.00 94.81 195 TRP A N 1
ATOM 1541 C CA . TRP A 1 195 ? 15.466 13.592 1.840 1.00 94.81 195 TRP A CA 1
ATOM 1542 C C . TRP A 1 195 ? 14.583 14.521 1.000 1.00 94.81 195 TRP A C 1
ATOM 1544 O O . TRP A 1 195 ? 14.984 15.625 0.651 1.00 94.81 195 TRP A O 1
ATOM 1554 N N . GLU A 1 196 ? 13.362 14.092 0.691 1.00 95.19 196 GLU A N 1
ATOM 1555 C CA . GLU A 1 196 ? 12.381 14.886 -0.056 1.00 95.19 196 GLU A CA 1
ATOM 1556 C C . GLU A 1 196 ? 11.412 15.655 0.839 1.00 95.19 196 GLU A C 1
ATOM 1558 O O . GLU A 1 196 ? 10.703 16.545 0.369 1.00 95.19 196 GLU A O 1
ATOM 1563 N N . CYS A 1 197 ? 11.323 15.270 2.110 1.00 96.25 197 CYS A N 1
ATOM 1564 C CA . CYS A 1 197 ? 10.326 15.742 3.054 1.00 96.25 197 CYS A CA 1
ATOM 1565 C C . CYS A 1 197 ? 10.348 17.274 3.138 1.00 96.25 197 CYS A C 1
ATOM 1567 O O . CYS A 1 197 ? 11.393 17.882 3.347 1.00 96.25 197 CYS A O 1
ATOM 1569 N N . GLY A 1 198 ? 9.188 17.904 2.929 1.00 93.75 198 GLY A N 1
ATOM 1570 C CA . GLY A 1 198 ? 9.042 19.362 2.875 1.00 93.75 198 GLY A CA 1
ATOM 1571 C C . GLY A 1 198 ? 9.289 19.976 1.491 1.00 93.75 198 GLY A C 1
ATOM 1572 O O . GLY A 1 198 ? 8.701 21.009 1.175 1.00 93.75 198 GLY A O 1
ATOM 1573 N N . ASN A 1 199 ? 10.055 19.318 0.618 1.00 93.75 199 ASN A N 1
ATOM 1574 C CA . ASN A 1 199 ? 10.470 19.846 -0.687 1.00 93.75 199 ASN A CA 1
ATOM 1575 C C . ASN A 1 199 ? 9.632 19.329 -1.867 1.00 93.75 199 ASN A C 1
ATOM 1577 O O . ASN A 1 199 ? 9.939 19.632 -3.020 1.00 93.75 199 ASN A O 1
ATOM 1581 N N . LEU A 1 200 ? 8.556 18.572 -1.620 1.00 91.94 200 LEU A N 1
ATOM 1582 C CA . LEU A 1 200 ? 7.810 17.922 -2.704 1.00 91.94 200 LEU A CA 1
ATOM 1583 C C . LEU A 1 200 ? 7.181 18.896 -3.701 1.00 91.94 200 LEU A C 1
ATOM 1585 O O . LEU A 1 200 ? 7.103 18.568 -4.876 1.00 91.94 200 LEU A O 1
ATOM 1589 N N . ASN A 1 201 ? 6.797 20.105 -3.285 1.00 91.81 201 ASN A N 1
ATOM 1590 C CA . ASN A 1 201 ? 6.291 21.115 -4.222 1.00 91.81 201 ASN A CA 1
ATOM 1591 C C . ASN A 1 201 ? 7.338 21.494 -5.284 1.00 91.81 201 ASN A C 1
ATOM 1593 O O . ASN A 1 201 ? 7.007 21.596 -6.464 1.00 91.81 201 ASN A O 1
ATOM 1597 N N . LEU A 1 202 ? 8.601 21.658 -4.873 1.00 93.38 202 LEU A N 1
ATOM 1598 C CA . LEU A 1 202 ? 9.710 21.923 -5.788 1.00 93.38 202 LEU A CA 1
ATOM 1599 C C . LEU A 1 202 ? 9.961 20.708 -6.684 1.00 93.38 202 LEU A C 1
ATOM 1601 O O . LEU A 1 202 ? 10.055 20.854 -7.900 1.00 93.38 202 LEU A O 1
ATOM 1605 N N . LEU A 1 203 ? 9.994 19.508 -6.102 1.00 93.56 203 LEU A N 1
ATOM 1606 C CA . LEU A 1 203 ? 10.195 18.267 -6.852 1.00 93.56 203 LEU A CA 1
ATOM 1607 C C . LEU A 1 203 ? 9.101 18.063 -7.913 1.00 93.56 203 LEU A C 1
ATOM 1609 O O . LEU A 1 203 ? 9.404 17.761 -9.060 1.00 93.56 203 LEU A O 1
ATOM 1613 N N . TYR A 1 204 ? 7.841 18.348 -7.589 1.00 92.38 204 TYR A N 1
ATOM 1614 C CA . TYR A 1 204 ? 6.755 18.299 -8.565 1.00 92.38 204 TYR A CA 1
ATOM 1615 C C . TYR A 1 204 ? 6.884 19.359 -9.665 1.00 92.38 204 TYR A C 1
ATOM 1617 O O . TYR A 1 204 ? 6.534 19.076 -10.809 1.00 92.38 204 TYR A O 1
ATOM 1625 N N . SER A 1 205 ? 7.412 20.551 -9.363 1.00 92.69 205 SER A N 1
ATOM 1626 C CA . SER A 1 205 ? 7.601 21.600 -10.377 1.00 92.69 205 SER A CA 1
ATOM 1627 C C . SER A 1 205 ? 8.686 21.284 -11.411 1.00 92.69 205 SER A C 1
ATOM 1629 O O . SER A 1 205 ? 8.602 21.771 -12.534 1.00 92.69 205 SER A O 1
ATOM 1631 N N . VAL A 1 206 ? 9.671 20.443 -11.070 1.00 92.50 206 VAL A N 1
ATOM 1632 C CA . VAL A 1 206 ? 10.749 20.050 -11.999 1.00 92.50 206 VAL A CA 1
ATOM 1633 C C . VAL A 1 206 ? 10.386 18.830 -12.862 1.00 92.50 206 VAL A C 1
ATOM 1635 O O . VAL A 1 206 ? 11.187 18.384 -13.684 1.00 92.50 206 VAL A O 1
ATOM 1638 N N . GLY A 1 207 ? 9.172 18.288 -12.707 1.00 89.50 207 GLY A N 1
ATOM 1639 C CA . GLY A 1 207 ? 8.626 17.239 -13.567 1.00 89.50 207 GLY A CA 1
ATOM 1640 C C . GLY A 1 207 ? 9.453 15.953 -13.543 1.00 89.50 207 GLY A C 1
ATOM 1641 O O . GLY A 1 207 ? 9.701 15.380 -12.483 1.00 89.50 207 GLY A O 1
ATOM 1642 N N . ILE A 1 208 ? 9.892 15.488 -14.719 1.00 88.94 208 ILE A N 1
ATOM 1643 C CA . ILE A 1 208 ? 10.625 14.217 -14.866 1.00 88.94 208 ILE A CA 1
ATOM 1644 C C . ILE A 1 208 ? 11.937 14.178 -14.066 1.00 88.94 208 ILE A C 1
ATOM 1646 O O . ILE A 1 208 ? 12.385 13.102 -13.671 1.00 88.94 208 ILE A O 1
ATOM 1650 N N . ALA A 1 209 ? 12.518 15.340 -13.746 1.00 94.50 209 ALA A N 1
ATOM 1651 C CA . ALA A 1 209 ? 13.708 15.418 -12.905 1.00 94.50 209 ALA A CA 1
ATOM 1652 C C . ALA A 1 209 ? 13.464 14.892 -11.477 1.00 94.50 209 ALA A C 1
ATOM 1654 O O . ALA A 1 209 ? 14.401 14.409 -10.844 1.00 94.50 209 ALA A O 1
ATOM 1655 N N . HIS A 1 210 ? 12.218 14.895 -10.978 1.00 95.44 210 HIS A N 1
ATOM 1656 C CA . HIS A 1 210 ? 11.885 14.252 -9.701 1.00 95.44 210 HIS A CA 1
ATOM 1657 C C . HIS A 1 210 ? 12.204 12.757 -9.730 1.00 95.44 210 HIS A C 1
ATOM 1659 O O . HIS A 1 210 ? 12.807 12.233 -8.794 1.00 95.44 210 HIS A O 1
ATOM 1665 N N . LEU A 1 211 ? 11.868 12.071 -10.826 1.00 95.81 211 LEU A N 1
ATOM 1666 C CA . LEU A 1 211 ? 12.182 10.654 -10.973 1.00 95.81 211 LEU A CA 1
ATOM 1667 C C . LEU A 1 211 ? 13.697 10.420 -11.010 1.00 95.81 211 LEU A C 1
ATOM 1669 O O . LEU A 1 211 ? 14.171 9.481 -10.380 1.00 95.81 211 LEU A O 1
ATOM 1673 N N . ALA A 1 212 ? 14.464 11.294 -11.667 1.00 94.75 212 ALA A N 1
ATOM 1674 C CA . ALA A 1 212 ? 15.925 11.203 -11.666 1.00 94.75 212 ALA A CA 1
ATOM 1675 C C . ALA A 1 212 ? 16.505 11.324 -10.243 1.00 94.75 212 ALA A C 1
ATOM 1677 O O . ALA A 1 212 ? 17.336 10.512 -9.841 1.00 94.75 212 ALA A O 1
ATOM 1678 N N . VAL A 1 213 ? 16.009 12.274 -9.441 1.00 94.06 213 VAL A N 1
ATOM 1679 C CA . VAL A 1 213 ? 16.382 12.390 -8.020 1.00 94.06 213 VAL A CA 1
ATOM 1680 C C . VAL A 1 213 ? 15.983 11.132 -7.244 1.00 94.06 213 VAL A C 1
ATOM 1682 O O . VAL A 1 213 ? 16.792 10.607 -6.482 1.00 94.06 213 VAL A O 1
ATOM 1685 N N . ARG A 1 214 ? 14.772 10.598 -7.459 1.00 94.75 214 ARG A N 1
ATOM 1686 C CA . ARG A 1 214 ? 14.321 9.347 -6.827 1.00 94.75 214 ARG A CA 1
ATOM 1687 C C . ARG A 1 214 ? 15.258 8.184 -7.152 1.00 94.75 214 ARG A C 1
ATOM 1689 O O . ARG A 1 214 ? 15.582 7.439 -6.235 1.00 94.75 214 ARG A O 1
ATOM 1696 N N . VAL A 1 215 ? 15.686 8.035 -8.408 1.00 94.88 215 VAL A N 1
ATOM 1697 C CA . VAL A 1 215 ? 16.644 6.996 -8.820 1.00 94.88 215 VAL A CA 1
ATOM 1698 C C . VAL A 1 215 ? 17.923 7.119 -7.996 1.00 94.88 215 VAL A C 1
ATOM 1700 O O . VAL A 1 215 ? 18.288 6.160 -7.331 1.00 94.88 215 VAL A O 1
ATOM 1703 N N . LEU A 1 216 ? 18.529 8.310 -7.925 1.00 93.38 216 LEU A N 1
ATOM 1704 C CA . LEU A 1 216 ? 19.751 8.537 -7.140 1.00 93.38 216 LEU A CA 1
ATOM 1705 C C . LEU A 1 216 ? 19.576 8.194 -5.651 1.00 93.38 216 LEU A C 1
ATOM 1707 O O . LEU A 1 216 ? 20.459 7.589 -5.043 1.00 93.38 216 LEU A O 1
ATOM 1711 N N . LEU A 1 217 ? 18.435 8.560 -5.059 1.00 92.50 217 LEU A N 1
ATOM 1712 C CA . LEU A 1 217 ? 18.139 8.270 -3.653 1.00 92.50 217 LEU A CA 1
ATOM 1713 C C . LEU A 1 217 ? 17.938 6.771 -3.390 1.00 92.50 217 LEU A C 1
ATOM 1715 O O . LEU A 1 217 ? 18.364 6.286 -2.346 1.00 92.50 217 LEU A O 1
ATOM 1719 N N . VAL A 1 218 ? 17.298 6.051 -4.317 1.00 91.50 218 VAL A N 1
ATOM 1720 C CA . VAL A 1 218 ? 17.065 4.603 -4.204 1.00 91.50 218 VAL A CA 1
ATOM 1721 C C . VAL A 1 218 ? 18.348 3.807 -4.451 1.00 91.50 218 VAL A C 1
ATOM 1723 O O . VAL A 1 218 ? 18.606 2.855 -3.719 1.00 91.50 218 VAL A O 1
ATOM 1726 N N . THR A 1 219 ? 19.172 4.204 -5.426 1.00 90.69 219 THR A N 1
ATOM 1727 C CA . THR A 1 219 ? 20.482 3.580 -5.686 1.00 90.69 219 THR A CA 1
ATOM 1728 C C . THR A 1 219 ? 21.449 3.792 -4.519 1.00 90.69 219 THR A C 1
ATOM 1730 O O . THR A 1 219 ? 22.207 2.891 -4.165 1.00 90.69 219 THR A O 1
ATOM 1733 N N . GLY A 1 220 ? 21.402 4.977 -3.900 1.00 80.75 220 GLY A N 1
ATOM 1734 C CA . GLY A 1 220 ? 22.350 5.407 -2.876 1.00 80.75 220 GLY A CA 1
ATOM 1735 C C . GLY A 1 220 ? 23.698 5.847 -3.465 1.00 80.75 220 GLY A C 1
ATOM 1736 O O . GLY A 1 220 ? 24.145 5.344 -4.491 1.00 80.75 220 GLY A O 1
ATOM 1737 N N . LEU A 1 221 ? 24.384 6.783 -2.795 1.00 62.56 221 LEU A N 1
ATOM 1738 C CA . LEU A 1 221 ? 25.681 7.313 -3.257 1.00 62.56 221 LEU A CA 1
ATOM 1739 C C . LEU A 1 221 ? 26.787 6.249 -3.302 1.00 62.56 221 LEU A C 1
ATOM 1741 O O . LEU A 1 221 ? 27.638 6.285 -4.181 1.00 62.56 221 LEU A O 1
ATOM 1745 N N . SER A 1 222 ? 26.756 5.281 -2.388 1.00 64.25 222 SER A N 1
ATOM 1746 C CA . SER A 1 222 ? 27.689 4.151 -2.365 1.00 64.25 222 SER A CA 1
ATOM 1747 C C . SER A 1 222 ? 27.458 3.135 -3.490 1.00 64.25 222 SER A C 1
ATOM 1749 O O . SER A 1 222 ? 28.340 2.324 -3.736 1.00 64.25 222 SER A O 1
ATOM 1751 N N . GLY A 1 223 ? 26.304 3.170 -4.167 1.00 58.16 223 GLY A N 1
ATOM 1752 C CA . GLY A 1 223 ? 26.012 2.346 -5.345 1.00 58.16 223 GLY A CA 1
ATOM 1753 C C . GLY A 1 223 ? 26.332 3.025 -6.682 1.00 58.16 223 GLY A C 1
ATOM 1754 O O . GLY A 1 223 ? 26.112 2.421 -7.727 1.00 58.16 223 GLY A O 1
ATOM 1755 N N . LEU A 1 224 ? 26.806 4.278 -6.657 1.00 53.28 224 LEU A N 1
ATOM 1756 C CA . LEU A 1 224 ? 27.152 5.081 -7.840 1.00 53.28 224 LEU A CA 1
ATOM 1757 C C . LEU A 1 224 ? 28.671 5.213 -8.066 1.00 53.28 224 LEU A C 1
ATOM 1759 O O . LEU A 1 224 ? 29.067 5.802 -9.072 1.00 53.28 224 LEU A O 1
ATOM 1763 N N . ALA A 1 225 ? 29.488 4.731 -7.123 1.00 40.53 225 ALA A N 1
ATOM 1764 C CA . ALA A 1 225 ? 30.952 4.788 -7.149 1.00 40.53 225 ALA A CA 1
ATOM 1765 C C . ALA A 1 225 ? 31.573 3.537 -7.781 1.00 40.53 225 ALA A C 1
ATOM 1767 O O . ALA A 1 225 ? 31.020 2.435 -7.565 1.00 40.53 225 ALA A O 1
#

Organism: Ixodes ricinus (NCBI:txid34613)

Radius of gyration: 24.78 Å; chains: 1; bounding box: 58×43×72 Å

pLDDT: mean 89.52, std 12.45, range [40.53, 98.0]

Sequence (225 aa):
YKQALCDVRYAFELGYPVHLRYKLYLRKGQCYLRLGKPREALENFDLANKSLRRAALEGRKLAQQCKEIDTFKALCSQDCSPTPTSEEEDPDDESQVPDVAYGAHGTVPSCSTAVDMLYSTEKGRFLVANRDLQPGDAIFVERPYASVLLPGHTKTNCQHCHKRLLNAVPCAQCNQVRYCSFACAKDSWNSYHRWECGNLNLLYSVGIAHLAVRVLLVTGLSGLA

Secondary structure (DSSP, 8-state):
-HHHHHHHHHHHHTT--GGGHHHHHHHHHHHHHHTT-HHHHHHHHHHHHHHHTTS---HHHHHHHHHHHHHHHHHHHS------------TT-GGGPPPPTT-B-SSSTTBBTTEEEEEETTTEEEEEESS---TT---B----SS----GGGTTTB-TTT-PBPSS-EEPSS-SS-EESSHHHHHHHIIIIIHHHTT-HHHHHHTTTHHHHHHHHHHH-GGG--

InterPro domains:
  IPR002893 Zinc finger, MYND-type [PF01753] (158-197)
  IPR002893 Zinc finger, MYND-type [PS50865] (158-197)
  IPR052097 SET and MYND domain-containing protein [PTHR46165] (1-221)